Protein AF-A0A5C5RXU6-F1 (afdb_monomer_lite)

Foldseek 3Di:
DDDPPPPCDLVNVLVVLLVVLVVLLVLLVLLLVLCVVLVHPCPVLVVLSVVLVVLSVVLVVLVPDDLDDADVCVVCCVCVPPVSVSSVVNSVVSVVSLLVSLVVLLVCAVVLVVSLLVLLVVLLVLLVVLCVPQVPDDCVRCVVVVNNPSNVVNVCSQVVNVVSVSNQVSNQQSVSYQWDAAPPDPPRRIDHPLVNLLCVQVVDDDDGSNDDRPVVSSVVSVVVVVVCVVPDPPPPPPPDDDDDD

pLDDT: mean 73.68, std 21.8, range [29.52, 97.44]

Secondary structure (DSSP, 8-state):
---------HHHHHHHHHHHHHHHHHHHHHHHHHHHHTT---HHHHHHHHHHHHHHHHHHHHTT--TT--SS--STTTTTT-HHHHHHHHHHHHHHHHHHHHHHHHTTHHHHHHHHHHHHHHHHHHHHHHHHHHTT--HHHHHHTT-HHHHHHHHHHHHHHHHHHHHHHHHHHTT-S-EEE-TT-TTT-EEETTHHHHHHHH--SS--TTSPPHHHHHHHHHHHHHTTGGG---TTS-S------

Sequence (245 aa):
MDMGHNVITAQDHARAVYEVTATNLGEVRKAVDALDQLGIRVKAEKDKFNKIRNFAGEIAAISKFKATELNVDDVLREAREDAPKLDEIAARVSGTHLHELRQGLAVHGEAACSAIDKVRADLHARWLELSPEVGHFSAEDAITHDRVDLWQEFRTLAGQWSTVRVWENALLRVNALPSERGRNSAGGGRVRKGHDVWQRYSGLFDLRIEDDLAPVAYAVAAEKLEGAGDGVTDANSNMSLVALK

Organism: NCBI:txid2592068

Radius of gyration: 25.73 Å; chains: 1; bounding box: 70×66×64 Å

Structure (mmCIF, N/CA/C/O backbone):
data_AF-A0A5C5RXU6-F1
#
_entry.id   AF-A0A5C5RXU6-F1
#
loop_
_atom_site.group_PDB
_atom_site.id
_atom_site.type_symbol
_atom_site.label_atom_id
_atom_site.label_alt_id
_atom_site.label_comp_id
_atom_site.label_asym_id
_atom_site.label_entity_id
_atom_site.label_seq_id
_atom_site.pdbx_PDB_ins_code
_atom_site.Cartn_x
_atom_site.Cartn_y
_atom_site.Cartn_z
_atom_site.occupancy
_atom_site.B_iso_or_equiv
_atom_site.auth_seq_id
_atom_site.auth_comp_id
_atom_site.auth_asym_id
_atom_site.auth_atom_id
_atom_site.pdbx_PDB_model_num
ATOM 1 N N . MET A 1 1 ? 52.043 2.368 3.726 1.00 39.12 1 MET A N 1
ATOM 2 C CA . MET A 1 1 ? 50.600 2.139 3.931 1.00 39.12 1 MET A CA 1
ATOM 3 C C . MET A 1 1 ? 50.001 2.126 2.550 1.00 39.12 1 MET A C 1
ATOM 5 O O . MET A 1 1 ? 50.026 3.166 1.908 1.00 39.12 1 MET A O 1
ATOM 9 N N . ASP A 1 2 ? 49.635 0.949 2.057 1.00 35.38 2 ASP A N 1
ATOM 10 C CA . ASP A 1 2 ? 49.206 0.803 0.670 1.00 35.38 2 ASP A CA 1
ATOM 11 C C . ASP A 1 2 ? 47.691 1.008 0.588 1.00 35.38 2 ASP A C 1
ATOM 13 O O . ASP A 1 2 ? 46.927 0.330 1.280 1.00 35.38 2 ASP A O 1
ATOM 17 N N . MET A 1 3 ? 47.263 2.006 -0.183 1.00 41.06 3 MET A N 1
ATOM 18 C CA . MET A 1 3 ? 45.848 2.321 -0.375 1.00 41.06 3 MET A CA 1
ATOM 19 C C . MET A 1 3 ? 45.306 1.350 -1.415 1.00 41.06 3 MET A C 1
ATOM 21 O O . MET A 1 3 ? 45.381 1.613 -2.613 1.00 41.06 3 MET A O 1
ATOM 25 N N . GLY A 1 4 ? 44.786 0.213 -0.944 1.00 36.19 4 GLY A N 1
ATOM 26 C CA . GLY A 1 4 ? 44.181 -0.807 -1.792 1.00 36.19 4 GLY A CA 1
ATOM 27 C C . GLY A 1 4 ? 43.070 -0.215 -2.656 1.00 36.19 4 GLY A C 1
ATOM 28 O O . GLY A 1 4 ? 41.942 -0.034 -2.198 1.00 36.19 4 GLY A O 1
ATOM 29 N N . HIS A 1 5 ? 43.395 0.085 -3.914 1.00 40.62 5 HIS A N 1
ATOM 30 C CA . HIS A 1 5 ? 42.411 0.451 -4.918 1.00 40.62 5 HIS A CA 1
ATOM 31 C C . HIS A 1 5 ? 41.473 -0.741 -5.115 1.00 40.62 5 HIS A C 1
ATOM 33 O O . HIS A 1 5 ? 41.854 -1.745 -5.716 1.00 40.62 5 HIS A O 1
ATOM 39 N N . ASN A 1 6 ? 40.235 -0.618 -4.631 1.00 44.28 6 ASN A N 1
ATOM 40 C CA . ASN A 1 6 ? 39.147 -1.506 -5.026 1.00 44.28 6 ASN A CA 1
ATOM 41 C C . ASN A 1 6 ? 38.905 -1.314 -6.527 1.00 44.28 6 ASN A C 1
ATOM 43 O O . ASN A 1 6 ? 38.173 -0.414 -6.941 1.00 44.28 6 ASN A O 1
ATOM 47 N N . VAL A 1 7 ? 39.553 -2.146 -7.343 1.00 44.53 7 VAL A N 1
ATOM 48 C CA . VAL A 1 7 ? 39.283 -2.245 -8.776 1.00 44.53 7 VAL A CA 1
ATOM 49 C C . VAL A 1 7 ? 37.918 -2.906 -8.922 1.00 44.53 7 VAL A C 1
ATOM 51 O O . VAL A 1 7 ? 37.811 -4.129 -8.909 1.00 44.53 7 VAL A O 1
ATOM 54 N N . ILE A 1 8 ? 36.872 -2.083 -9.014 1.00 47.78 8 ILE A N 1
ATOM 55 C CA . ILE A 1 8 ? 35.521 -2.541 -9.338 1.00 47.78 8 ILE A CA 1
ATOM 56 C C . ILE A 1 8 ? 35.602 -3.185 -10.722 1.00 47.78 8 ILE A C 1
ATOM 58 O O . ILE A 1 8 ? 35.947 -2.526 -11.704 1.00 47.78 8 ILE A O 1
ATOM 62 N N . THR A 1 9 ? 35.357 -4.489 -10.800 1.00 48.09 9 THR A N 1
ATOM 63 C CA . THR A 1 9 ? 35.490 -5.217 -12.061 1.00 48.09 9 THR A CA 1
ATOM 64 C C . THR A 1 9 ? 34.266 -4.982 -12.946 1.00 48.09 9 THR A C 1
ATOM 66 O O . THR A 1 9 ? 33.183 -4.637 -12.468 1.00 48.09 9 THR A O 1
ATOM 69 N N . ALA A 1 10 ? 34.390 -5.235 -14.253 1.00 46.28 10 ALA A N 1
ATOM 70 C CA . ALA A 1 10 ? 33.232 -5.234 -15.154 1.00 46.28 10 ALA A CA 1
ATOM 71 C C . ALA A 1 10 ? 32.127 -6.208 -14.684 1.00 46.28 10 ALA A C 1
ATOM 73 O O . ALA A 1 10 ? 30.942 -5.946 -14.876 1.00 46.28 10 ALA A O 1
ATOM 74 N N . GLN A 1 11 ? 32.509 -7.293 -14.000 1.00 44.28 11 GLN A N 1
ATOM 75 C CA . GLN A 1 11 ? 31.591 -8.267 -13.413 1.00 44.28 11 GLN A CA 1
ATOM 76 C C . GLN A 1 11 ? 30.838 -7.706 -12.191 1.00 44.28 11 GLN A C 1
ATOM 78 O O . GLN A 1 11 ? 29.648 -7.985 -12.032 1.00 44.28 11 GLN A O 1
ATOM 83 N N . ASP A 1 12 ? 31.486 -6.876 -11.367 1.00 40.03 12 ASP A N 1
ATOM 84 C CA . ASP A 1 12 ? 30.837 -6.168 -10.253 1.00 40.03 12 ASP A CA 1
ATOM 85 C C . ASP A 1 12 ? 29.859 -5.100 -10.763 1.00 40.03 12 ASP A C 1
ATOM 87 O O . ASP A 1 12 ? 28.748 -4.976 -10.244 1.00 40.03 12 ASP A O 1
ATOM 91 N N . HIS A 1 13 ? 30.227 -4.378 -11.830 1.00 41.56 13 HIS A N 1
ATOM 92 C CA . HIS A 1 13 ? 29.341 -3.424 -12.503 1.00 41.56 13 HIS A CA 1
ATOM 93 C C . HIS A 1 13 ? 28.092 -4.102 -13.089 1.00 41.56 13 HIS A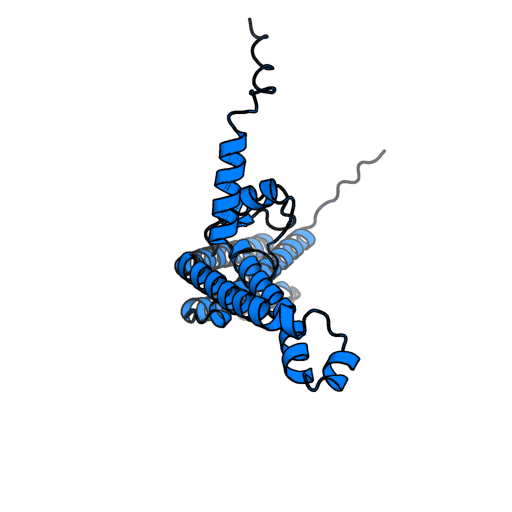 C 1
ATOM 95 O O . HIS A 1 13 ? 26.975 -3.679 -12.783 1.00 41.56 13 HIS A O 1
ATOM 101 N N . ALA A 1 14 ? 28.255 -5.178 -13.868 1.00 49.66 14 ALA A N 1
ATOM 102 C CA . ALA A 1 14 ? 27.138 -5.934 -14.444 1.00 49.66 14 ALA A CA 1
ATOM 103 C C . ALA A 1 14 ? 26.197 -6.484 -13.356 1.00 49.66 14 ALA A C 1
ATOM 105 O O . ALA A 1 14 ? 24.970 -6.369 -13.445 1.00 49.66 14 ALA A O 1
ATOM 106 N N . ARG A 1 15 ? 26.770 -7.014 -12.267 1.00 46.69 15 ARG A N 1
ATOM 107 C CA . ARG A 1 15 ? 26.012 -7.490 -11.107 1.00 46.69 15 ARG A CA 1
ATOM 108 C C . ARG A 1 15 ? 25.212 -6.368 -10.437 1.00 46.69 15 ARG A C 1
ATOM 110 O O . ARG A 1 15 ? 24.022 -6.553 -10.187 1.00 46.69 15 ARG A O 1
ATOM 117 N N . ALA A 1 16 ? 25.828 -5.213 -10.185 1.00 40.84 16 ALA A N 1
ATOM 118 C CA . ALA A 1 16 ? 25.151 -4.068 -9.579 1.00 40.84 16 ALA A CA 1
ATOM 119 C C . ALA A 1 16 ? 23.999 -3.545 -10.459 1.00 40.84 16 ALA A C 1
ATOM 121 O O . ALA A 1 16 ? 22.908 -3.277 -9.955 1.00 40.84 16 ALA A O 1
ATOM 122 N N . VAL A 1 17 ? 24.195 -3.468 -11.781 1.00 50.00 17 VAL A N 1
ATOM 123 C CA . VAL A 1 17 ? 23.148 -3.079 -12.746 1.00 50.00 17 VAL A CA 1
ATOM 124 C C . VAL A 1 17 ? 21.971 -4.061 -12.727 1.00 50.00 17 VAL A C 1
ATOM 126 O O . VAL A 1 17 ? 20.811 -3.630 -12.729 1.00 50.00 17 VAL A O 1
ATOM 129 N N . TYR A 1 18 ? 22.238 -5.367 -12.646 1.00 54.94 18 TYR A N 1
ATOM 130 C CA . TYR A 1 18 ? 21.195 -6.388 -12.532 1.00 54.94 18 TYR A CA 1
ATOM 131 C C . TYR A 1 18 ? 20.426 -6.287 -11.204 1.00 54.94 18 TYR A C 1
ATOM 133 O O . TYR A 1 18 ? 19.195 -6.272 -11.210 1.00 54.94 18 TYR A O 1
ATOM 141 N N . GLU A 1 19 ? 21.122 -6.159 -10.069 1.00 51.91 19 GLU A N 1
ATOM 142 C CA . GLU A 1 19 ? 20.505 -6.029 -8.739 1.00 51.91 19 GLU A CA 1
ATOM 143 C C . GLU A 1 19 ? 19.644 -4.751 -8.629 1.00 51.91 19 GLU A C 1
ATOM 145 O O . GLU A 1 19 ? 18.517 -4.796 -8.118 1.00 51.91 19 GLU A O 1
ATOM 150 N N . VAL A 1 20 ? 20.099 -3.630 -9.202 1.00 54.91 20 VAL A N 1
ATOM 151 C CA . VAL A 1 20 ? 19.327 -2.377 -9.298 1.00 54.91 20 VAL A CA 1
ATOM 152 C C . VAL A 1 20 ? 18.111 -2.536 -10.216 1.00 54.91 20 VAL A C 1
ATOM 154 O O . VAL A 1 20 ? 17.013 -2.104 -9.858 1.00 54.91 20 VAL A O 1
ATOM 157 N N . THR A 1 21 ? 18.255 -3.177 -11.378 1.00 58.66 21 THR A N 1
ATOM 158 C CA . THR A 1 21 ? 17.139 -3.412 -12.315 1.00 58.66 21 THR A CA 1
ATOM 159 C C . THR A 1 21 ? 16.070 -4.319 -11.700 1.00 58.66 21 THR A C 1
ATOM 161 O O . THR A 1 21 ? 14.881 -3.994 -11.743 1.00 58.66 21 THR A O 1
ATOM 164 N N . ALA A 1 22 ? 16.481 -5.411 -11.050 1.00 61.66 22 ALA A N 1
ATOM 165 C CA . ALA A 1 22 ? 15.592 -6.329 -10.345 1.00 61.66 22 ALA A CA 1
ATOM 166 C C . ALA A 1 22 ? 14.849 -5.641 -9.185 1.00 61.66 22 ALA A C 1
ATOM 168 O O . ALA A 1 22 ? 13.643 -5.840 -9.019 1.00 61.66 22 ALA A O 1
ATOM 169 N N . THR A 1 23 ? 15.536 -4.775 -8.431 1.00 65.38 23 THR A N 1
ATOM 170 C CA . THR A 1 23 ? 14.925 -3.971 -7.359 1.00 65.38 23 THR A CA 1
ATOM 171 C C . THR A 1 23 ? 13.872 -3.011 -7.918 1.00 65.38 23 THR A C 1
ATOM 173 O O . THR A 1 23 ? 12.728 -3.029 -7.464 1.00 65.38 23 THR A O 1
ATOM 176 N N . ASN A 1 24 ? 14.206 -2.242 -8.963 1.00 68.88 24 ASN A N 1
ATOM 177 C CA . ASN A 1 24 ? 13.267 -1.319 -9.611 1.00 68.88 24 ASN A CA 1
ATOM 178 C C . ASN A 1 24 ? 12.031 -2.043 -10.181 1.00 68.88 24 ASN A C 1
ATOM 180 O O . ASN A 1 24 ? 10.912 -1.548 -10.034 1.00 68.88 24 ASN A O 1
ATOM 184 N N . LEU A 1 25 ? 12.208 -3.221 -10.793 1.00 72.31 25 LEU A N 1
ATOM 185 C CA . LEU A 1 25 ? 11.100 -4.064 -11.258 1.00 72.31 25 LEU A CA 1
ATOM 186 C C . LEU A 1 25 ? 10.235 -4.569 -10.096 1.00 72.31 25 LEU A C 1
ATOM 188 O O . LEU A 1 25 ? 9.010 -4.569 -10.204 1.00 72.31 25 LEU A O 1
ATOM 192 N N . GLY A 1 26 ? 10.846 -4.959 -8.975 1.00 77.44 26 GLY A N 1
ATOM 193 C CA . GLY A 1 26 ? 10.132 -5.367 -7.765 1.00 77.44 26 GLY A CA 1
ATOM 194 C C . GLY A 1 26 ? 9.281 -4.247 -7.158 1.00 77.44 26 GLY A C 1
ATOM 195 O O . GLY A 1 26 ? 8.163 -4.501 -6.713 1.00 77.44 26 GLY A O 1
ATOM 196 N N . GLU A 1 27 ? 9.768 -3.006 -7.168 1.00 80.94 27 GLU A N 1
ATOM 197 C CA . GLU A 1 27 ? 9.011 -1.842 -6.689 1.00 80.94 27 GLU A CA 1
ATOM 198 C C . GLU A 1 27 ? 7.873 -1.453 -7.638 1.00 80.94 27 GLU A C 1
ATOM 200 O O . GLU A 1 27 ? 6.745 -1.252 -7.189 1.00 80.94 27 GLU A O 1
ATOM 205 N N . VAL A 1 28 ? 8.127 -1.431 -8.951 1.00 82.50 28 VAL A N 1
ATOM 206 C CA . VAL A 1 28 ? 7.088 -1.164 -9.960 1.00 82.50 28 VAL A CA 1
ATOM 207 C C . VAL A 1 28 ? 6.005 -2.243 -9.953 1.00 82.50 28 VAL A C 1
ATOM 209 O O . VAL A 1 28 ? 4.828 -1.909 -10.057 1.00 82.50 28 VAL A O 1
ATOM 212 N N . ARG A 1 29 ? 6.360 -3.514 -9.730 1.00 87.44 29 ARG A N 1
ATOM 213 C CA . ARG A 1 29 ? 5.372 -4.581 -9.527 1.00 87.44 29 ARG A CA 1
ATOM 214 C C . ARG A 1 29 ? 4.463 -4.295 -8.333 1.00 87.44 29 ARG A C 1
ATOM 216 O O . ARG A 1 29 ? 3.249 -4.331 -8.486 1.00 87.44 29 ARG A O 1
ATOM 223 N N . LYS A 1 30 ? 5.035 -3.973 -7.167 1.00 90.44 30 LYS A N 1
ATOM 224 C CA . LYS A 1 30 ? 4.258 -3.657 -5.954 1.00 90.44 30 LYS A CA 1
ATOM 225 C C . LYS A 1 30 ? 3.315 -2.472 -6.170 1.00 90.44 30 LYS A C 1
ATOM 227 O O . LYS A 1 30 ? 2.211 -2.489 -5.645 1.00 90.44 30 LYS A O 1
ATOM 232 N N . ALA A 1 31 ? 3.729 -1.472 -6.949 1.00 89.31 31 ALA A N 1
ATOM 233 C CA . ALA A 1 31 ? 2.890 -0.334 -7.316 1.00 89.31 31 ALA A CA 1
ATOM 234 C C . ALA A 1 31 ? 1.729 -0.722 -8.254 1.00 89.31 31 ALA A C 1
ATOM 236 O O . ALA A 1 31 ? 0.599 -0.294 -8.038 1.00 89.31 31 ALA A O 1
ATOM 237 N N . VAL A 1 32 ? 1.981 -1.564 -9.263 1.00 91.00 32 VAL A N 1
ATOM 238 C CA . VAL A 1 32 ? 0.931 -2.108 -10.145 1.00 91.00 32 VAL A CA 1
ATOM 239 C C . VAL A 1 32 ? -0.068 -2.958 -9.351 1.00 91.00 32 VAL A C 1
ATOM 241 O O . VAL A 1 32 ? -1.275 -2.777 -9.496 1.00 91.00 32 VAL A O 1
ATOM 244 N N . ASP A 1 33 ? 0.428 -3.849 -8.489 1.00 93.19 33 ASP A N 1
ATOM 245 C CA . ASP A 1 33 ? -0.402 -4.703 -7.636 1.00 93.19 33 ASP A CA 1
ATOM 246 C C . ASP A 1 33 ? -1.216 -3.848 -6.635 1.00 93.19 33 ASP A C 1
ATOM 248 O O . ASP A 1 33 ? -2.396 -4.113 -6.422 1.00 93.19 33 ASP A O 1
ATOM 252 N N . ALA A 1 34 ? -0.642 -2.769 -6.084 1.00 94.12 34 ALA A N 1
ATOM 253 C CA . ALA A 1 34 ? -1.336 -1.825 -5.201 1.00 94.12 34 ALA A CA 1
ATOM 254 C C . ALA A 1 34 ? -2.511 -1.100 -5.881 1.00 94.12 34 ALA A C 1
ATOM 256 O O . ALA A 1 34 ? -3.592 -1.028 -5.302 1.00 94.12 34 ALA A O 1
ATOM 257 N N . LEU A 1 35 ? -2.337 -0.587 -7.107 1.00 92.75 35 LEU A N 1
ATOM 258 C CA . LEU A 1 35 ? -3.436 0.055 -7.845 1.00 92.75 35 LEU A CA 1
ATOM 259 C C . LEU A 1 35 ? -4.584 -0.927 -8.128 1.00 92.75 35 LEU A C 1
ATOM 261 O O . LEU A 1 35 ? -5.748 -0.557 -8.011 1.00 92.75 35 LEU A O 1
ATOM 265 N N . ASP A 1 36 ? -4.262 -2.182 -8.441 1.00 93.25 36 ASP A N 1
ATOM 266 C CA . ASP A 1 36 ? -5.253 -3.233 -8.681 1.00 93.25 36 ASP A CA 1
ATOM 267 C C . ASP A 1 36 ? -6.066 -3.571 -7.418 1.00 93.25 36 ASP A C 1
ATOM 269 O O . ASP A 1 36 ? -7.288 -3.683 -7.488 1.00 93.25 36 ASP A O 1
ATOM 273 N N . GLN A 1 37 ? -5.410 -3.658 -6.251 1.00 93.38 37 GLN A N 1
ATOM 274 C CA . GLN A 1 37 ? -6.081 -3.850 -4.954 1.00 93.38 37 GLN A CA 1
ATOM 275 C C . GLN A 1 37 ? -6.948 -2.645 -4.550 1.00 93.38 37 GLN A C 1
ATOM 277 O O . GLN A 1 37 ? -7.988 -2.818 -3.921 1.00 93.38 37 GLN A O 1
ATOM 282 N N . LEU A 1 38 ? -6.571 -1.431 -4.967 1.00 92.88 38 LEU A N 1
ATOM 283 C CA . LEU A 1 38 ? -7.382 -0.213 -4.826 1.00 92.88 38 LEU A CA 1
ATOM 284 C C . LEU A 1 38 ? -8.536 -0.126 -5.852 1.00 92.88 38 LEU A C 1
ATOM 286 O O . LEU A 1 38 ? -9.239 0.883 -5.900 1.00 92.88 38 LEU A O 1
ATOM 290 N N . GLY A 1 39 ? -8.740 -1.153 -6.688 1.00 91.94 39 GLY A N 1
ATOM 291 C CA . GLY A 1 39 ? -9.803 -1.206 -7.698 1.00 91.94 39 GLY A CA 1
ATOM 292 C C . GLY A 1 39 ? -9.539 -0.368 -8.955 1.00 91.94 39 GLY A C 1
ATOM 293 O O . GLY A 1 39 ? -10.445 -0.172 -9.769 1.00 91.94 39 GLY A O 1
ATOM 294 N N . ILE A 1 40 ? -8.316 0.134 -9.142 1.00 92.88 40 ILE A N 1
ATOM 295 C CA . ILE A 1 40 ? -7.940 0.986 -10.275 1.00 92.88 40 ILE A CA 1
ATOM 296 C C . ILE A 1 40 ? -7.539 0.111 -11.468 1.00 92.88 40 ILE A C 1
ATOM 298 O O . ILE A 1 40 ? -6.729 -0.811 -11.370 1.00 92.88 40 ILE A O 1
ATOM 302 N N . ARG A 1 41 ? -8.113 0.403 -12.640 1.00 90.94 41 ARG A N 1
ATOM 303 C CA . ARG A 1 41 ? -7.974 -0.427 -13.845 1.00 90.94 41 ARG A CA 1
ATOM 304 C C . ARG A 1 41 ? -6.605 -0.259 -14.518 1.00 90.94 41 ARG A C 1
ATOM 306 O O . ARG A 1 41 ? -6.472 0.493 -15.478 1.00 90.94 41 ARG A O 1
ATOM 313 N N . VAL A 1 42 ? -5.631 -1.062 -14.095 1.00 89.56 42 VAL A N 1
ATOM 314 C CA . VAL A 1 42 ? -4.226 -1.004 -14.554 1.00 89.56 42 VAL A CA 1
ATOM 315 C C . VAL A 1 42 ? -3.827 -2.064 -15.592 1.00 89.56 42 VAL A C 1
ATOM 317 O O . VAL A 1 42 ? -2.736 -2.640 -15.548 1.00 89.56 42 VAL A O 1
ATOM 320 N N . LYS A 1 43 ? -4.723 -2.400 -16.533 1.00 90.81 43 LYS A N 1
ATOM 321 C CA . LYS A 1 43 ? -4.446 -3.469 -17.514 1.00 90.81 43 LYS A CA 1
ATOM 322 C C . LYS A 1 43 ? -3.248 -3.132 -18.416 1.00 90.81 43 LYS A C 1
ATOM 324 O O . LYS A 1 43 ? -2.403 -3.994 -18.637 1.00 90.81 43 LYS A O 1
ATOM 329 N N . ALA A 1 44 ? -3.168 -1.905 -18.931 1.00 86.25 44 ALA A N 1
ATOM 330 C CA . ALA A 1 44 ? -2.112 -1.518 -19.869 1.00 86.25 44 ALA A CA 1
ATOM 331 C C . ALA A 1 44 ? -0.730 -1.504 -19.191 1.00 86.25 44 ALA A C 1
ATOM 333 O O . ALA A 1 44 ? 0.272 -1.906 -19.781 1.00 86.25 44 ALA A O 1
ATOM 334 N N . GLU A 1 45 ? -0.697 -1.098 -17.927 1.00 87.38 45 GLU A N 1
ATOM 335 C CA . GLU A 1 45 ? 0.467 -1.039 -17.054 1.00 87.38 45 GLU A CA 1
ATOM 336 C C . GLU A 1 45 ? 0.932 -2.449 -16.672 1.00 87.38 45 GLU A C 1
ATOM 338 O O . GLU A 1 45 ? 2.128 -2.725 -16.745 1.00 87.38 45 GLU A O 1
ATOM 343 N N . LYS A 1 46 ? 0.004 -3.373 -16.371 1.00 85.94 46 LYS A N 1
ATOM 344 C CA . LYS A 1 46 ? 0.287 -4.813 -16.202 1.00 85.94 46 LYS A CA 1
ATOM 345 C C . LYS A 1 46 ? 0.866 -5.437 -17.473 1.00 85.94 46 LYS A C 1
ATOM 347 O O . LYS A 1 46 ? 1.894 -6.114 -17.412 1.00 85.94 46 LYS A O 1
ATOM 352 N N . ASP A 1 47 ? 0.249 -5.189 -18.628 1.00 84.50 47 ASP A N 1
ATOM 353 C CA . ASP A 1 47 ? 0.716 -5.704 -19.920 1.00 84.50 47 ASP A CA 1
ATOM 354 C C . ASP A 1 47 ? 2.115 -5.151 -20.264 1.00 84.50 47 ASP A C 1
ATOM 356 O O . ASP A 1 47 ? 2.990 -5.893 -20.718 1.00 84.50 47 ASP A O 1
ATOM 360 N N . LYS A 1 48 ? 2.371 -3.864 -19.984 1.00 78.75 48 LYS A N 1
ATOM 361 C CA . LYS A 1 48 ? 3.686 -3.226 -20.155 1.00 78.75 48 LYS A CA 1
ATOM 362 C C . LYS A 1 48 ? 4.728 -3.762 -19.171 1.00 78.75 48 LYS A C 1
ATOM 364 O O . LYS A 1 48 ? 5.832 -4.092 -19.596 1.00 78.75 48 LYS A O 1
ATOM 369 N N . PHE A 1 49 ? 4.382 -3.916 -17.893 1.00 83.00 49 PHE A N 1
ATOM 370 C CA . PHE A 1 49 ? 5.253 -4.521 -16.884 1.00 83.00 49 PHE A CA 1
ATOM 371 C C . PHE A 1 49 ? 5.685 -5.935 -17.290 1.00 83.00 49 PHE A C 1
ATOM 373 O O . PHE A 1 49 ? 6.874 -6.247 -17.259 1.00 83.00 49 PHE A O 1
ATOM 380 N N . ASN A 1 50 ? 4.744 -6.770 -17.740 1.00 79.75 50 ASN A N 1
ATOM 381 C CA . ASN A 1 50 ? 5.040 -8.132 -18.185 1.00 79.75 50 ASN A CA 1
ATOM 382 C C . ASN A 1 50 ? 5.990 -8.159 -19.393 1.00 79.75 50 ASN A C 1
ATOM 384 O O . ASN A 1 50 ? 6.899 -8.987 -19.417 1.00 79.75 50 ASN A O 1
ATOM 388 N N . LYS A 1 51 ? 5.847 -7.230 -20.351 1.00 76.00 51 LYS A N 1
ATOM 389 C CA . LYS A 1 51 ? 6.795 -7.082 -21.472 1.00 76.00 51 LYS A CA 1
ATOM 390 C C . LYS A 1 51 ? 8.206 -6.733 -20.989 1.00 76.00 51 LYS A C 1
ATOM 392 O O . LYS A 1 51 ? 9.149 -7.418 -21.371 1.00 76.00 51 LYS A O 1
ATOM 397 N N . ILE A 1 52 ? 8.351 -5.733 -20.111 1.00 73.44 52 ILE A N 1
ATOM 398 C CA . ILE A 1 52 ? 9.661 -5.335 -19.557 1.00 73.44 52 ILE A CA 1
ATOM 399 C C . ILE A 1 52 ? 10.283 -6.490 -18.758 1.00 73.44 52 ILE A C 1
ATOM 401 O O . ILE A 1 52 ? 11.470 -6.772 -18.896 1.00 73.44 52 ILE A O 1
ATOM 405 N N . ARG A 1 53 ? 9.484 -7.194 -17.947 1.00 74.94 53 ARG A N 1
ATOM 406 C CA . ARG A 1 53 ? 9.932 -8.347 -17.156 1.00 74.94 53 ARG A CA 1
ATOM 407 C C . ARG A 1 53 ? 10.431 -9.492 -18.040 1.00 74.94 53 ARG A C 1
ATOM 409 O O . ARG A 1 53 ? 11.452 -10.091 -17.719 1.00 74.94 53 ARG A O 1
ATOM 416 N N . ASN A 1 54 ? 9.719 -9.807 -19.123 1.00 71.00 54 ASN A N 1
ATOM 417 C CA . ASN A 1 54 ? 10.126 -10.863 -20.049 1.00 71.00 54 ASN A CA 1
ATOM 418 C C . ASN A 1 54 ? 11.426 -10.478 -20.778 1.00 71.00 54 ASN A C 1
ATOM 420 O O . ASN A 1 54 ? 12.373 -11.254 -20.745 1.00 71.00 54 ASN A O 1
ATOM 424 N N . PHE A 1 55 ? 11.523 -9.245 -21.288 1.00 68.62 55 PHE A N 1
ATOM 425 C CA . PHE A 1 55 ? 12.740 -8.693 -21.902 1.00 68.62 55 PHE A CA 1
ATOM 426 C C . PHE A 1 55 ? 13.956 -8.728 -20.955 1.00 68.62 55 PHE A C 1
ATOM 428 O O . PHE A 1 55 ? 15.036 -9.179 -21.331 1.00 68.62 55 PHE A O 1
ATOM 435 N N . ALA A 1 56 ? 13.780 -8.335 -19.689 1.00 66.25 56 ALA A N 1
ATOM 436 C CA . ALA A 1 56 ? 14.831 -8.439 -18.674 1.00 66.25 56 ALA A CA 1
ATOM 437 C C . ALA A 1 56 ? 15.232 -9.902 -18.383 1.00 66.25 56 ALA A C 1
ATOM 439 O O . ALA A 1 56 ? 16.400 -10.181 -18.118 1.00 66.25 56 ALA A O 1
ATOM 440 N N . GLY A 1 57 ? 14.281 -10.842 -18.453 1.00 64.50 57 GLY A N 1
ATOM 441 C CA . GLY A 1 57 ? 14.539 -12.279 -18.329 1.00 64.50 57 GLY A CA 1
ATOM 442 C C . GLY A 1 57 ? 15.313 -12.861 -19.516 1.00 64.50 57 GLY A C 1
ATOM 443 O O . GLY A 1 57 ? 16.239 -13.641 -19.309 1.00 64.50 57 GLY A O 1
ATOM 444 N N . GLU A 1 58 ? 14.980 -12.446 -20.740 1.00 62.62 58 GLU A N 1
ATOM 445 C CA . GLU A 1 58 ? 15.692 -12.814 -21.973 1.00 62.62 58 GLU A CA 1
ATOM 446 C C . GLU A 1 58 ? 17.151 -12.330 -21.927 1.00 62.62 58 GLU A C 1
ATOM 448 O O . GLU A 1 58 ? 18.075 -13.114 -22.145 1.00 62.62 58 GLU A O 1
ATOM 453 N N . ILE A 1 59 ? 17.384 -11.079 -21.519 1.00 58.62 59 ILE A N 1
ATOM 454 C CA . ILE A 1 59 ? 18.738 -10.527 -21.339 1.00 58.62 59 ILE A CA 1
ATOM 455 C C . ILE A 1 59 ? 19.516 -11.283 -20.252 1.00 58.62 59 ILE A C 1
ATOM 457 O O . ILE A 1 59 ? 20.682 -11.619 -20.453 1.00 58.62 59 ILE A O 1
ATOM 461 N N . ALA A 1 60 ? 18.877 -11.617 -19.127 1.00 57.09 60 ALA A N 1
ATOM 462 C CA . ALA A 1 60 ? 19.506 -12.383 -18.048 1.00 57.09 60 ALA A CA 1
ATOM 463 C C . ALA A 1 60 ? 19.830 -13.845 -18.422 1.00 57.09 60 ALA A C 1
ATOM 465 O O . ALA A 1 60 ? 20.666 -14.475 -17.766 1.00 57.09 60 ALA A O 1
ATOM 466 N N . ALA A 1 61 ? 19.175 -14.396 -19.450 1.00 56.75 61 ALA A N 1
ATOM 467 C CA . ALA A 1 61 ? 19.530 -15.687 -20.035 1.00 56.75 61 ALA A CA 1
ATOM 468 C C . ALA A 1 61 ? 20.761 -15.568 -20.953 1.00 56.75 61 ALA A C 1
ATOM 470 O O . ALA A 1 61 ? 21.642 -16.424 -20.904 1.00 56.75 61 ALA A O 1
ATOM 471 N N . ILE A 1 62 ? 20.856 -14.479 -21.725 1.00 54.66 62 ILE A N 1
ATOM 472 C CA . ILE A 1 62 ? 21.981 -14.195 -22.630 1.00 54.66 62 ILE A CA 1
ATOM 473 C C . ILE A 1 62 ? 23.264 -13.859 -21.845 1.00 54.66 62 ILE A C 1
ATOM 475 O O . ILE A 1 62 ? 24.327 -14.389 -22.158 1.00 54.66 62 ILE A O 1
ATOM 479 N N . SER A 1 63 ? 23.191 -13.055 -20.777 1.00 45.41 63 SER A N 1
ATOM 480 C CA . SER A 1 63 ? 24.382 -12.630 -20.012 1.00 45.41 63 SER A CA 1
ATOM 481 C C . SER A 1 63 ? 25.046 -13.736 -19.176 1.00 45.41 63 SER A C 1
ATOM 483 O O . SER A 1 63 ? 26.170 -13.570 -18.704 1.00 45.41 63 SER A O 1
ATOM 485 N N . LYS A 1 64 ? 24.390 -14.893 -19.010 1.00 42.22 64 LYS A N 1
ATOM 486 C CA . LYS A 1 64 ? 24.949 -16.083 -18.337 1.00 42.22 64 LYS A CA 1
ATOM 487 C C . LYS A 1 64 ? 25.570 -17.105 -19.297 1.00 42.22 64 LYS A C 1
ATOM 489 O O . LYS A 1 64 ? 26.027 -18.156 -18.843 1.00 42.22 64 LYS A O 1
ATOM 494 N N . PHE A 1 65 ? 25.579 -16.834 -20.600 1.00 35.91 65 PHE A N 1
ATOM 495 C CA . PHE A 1 65 ? 26.051 -17.782 -21.605 1.00 35.91 65 PHE A CA 1
ATOM 496 C C . PHE A 1 65 ? 27.590 -17.847 -21.631 1.00 35.91 65 PHE A C 1
ATOM 498 O O . PHE A 1 65 ? 28.268 -16.839 -21.831 1.00 35.91 65 PHE A O 1
ATOM 505 N N . LYS A 1 66 ? 28.171 -19.036 -21.406 1.00 37.38 66 LYS A N 1
ATOM 506 C CA . LYS A 1 66 ? 29.631 -19.232 -21.487 1.00 37.38 66 LYS A CA 1
ATOM 507 C C . LYS A 1 66 ? 30.097 -19.111 -22.942 1.00 37.38 66 LYS A C 1
ATOM 509 O O . LYS A 1 66 ? 29.554 -19.760 -23.828 1.00 37.38 66 LYS A O 1
ATOM 514 N N . ALA A 1 67 ? 31.137 -18.310 -23.158 1.00 34.84 67 ALA A N 1
ATOM 515 C CA . ALA A 1 67 ? 31.575 -17.823 -24.466 1.00 34.84 67 ALA A CA 1
ATOM 516 C C . ALA A 1 67 ? 32.348 -18.845 -25.337 1.00 34.84 67 ALA A C 1
ATOM 518 O O . ALA A 1 67 ? 33.455 -18.547 -25.783 1.00 34.84 67 ALA A O 1
ATOM 519 N N . THR A 1 68 ? 31.805 -20.046 -25.571 1.00 29.52 68 THR A N 1
ATOM 520 C CA . THR A 1 68 ? 32.496 -21.097 -26.354 1.00 29.52 68 THR A CA 1
ATOM 521 C C . THR A 1 68 ? 31.804 -21.575 -27.634 1.00 29.52 68 THR A C 1
ATOM 523 O O . THR A 1 68 ? 32.494 -22.182 -28.445 1.00 29.52 68 THR A O 1
ATOM 526 N N . GLU A 1 69 ? 30.516 -21.298 -27.880 1.00 32.66 69 GLU A N 1
ATOM 527 C CA . GLU A 1 69 ? 29.802 -21.784 -29.085 1.00 32.66 69 GLU A CA 1
ATOM 528 C C . GLU A 1 69 ? 28.842 -20.716 -29.660 1.00 32.66 69 GLU A C 1
ATOM 530 O O . GLU A 1 69 ? 28.213 -19.983 -28.898 1.00 32.66 69 GLU A O 1
ATOM 535 N N . LEU A 1 70 ? 28.786 -20.597 -30.998 1.00 39.22 70 LEU A N 1
ATOM 536 C CA . LEU A 1 70 ? 28.092 -19.558 -31.790 1.00 39.22 70 LEU A CA 1
ATOM 537 C C . LEU A 1 70 ? 27.517 -20.213 -33.078 1.00 39.22 70 LEU A C 1
ATOM 539 O O . LEU A 1 70 ? 28.171 -21.111 -33.600 1.00 39.22 70 LEU A O 1
ATOM 543 N N . ASN A 1 71 ? 26.315 -19.883 -33.578 1.00 34.97 71 ASN A N 1
ATOM 544 C CA . ASN A 1 71 ? 25.633 -20.725 -34.602 1.00 34.97 71 ASN A CA 1
ATOM 545 C C . ASN A 1 71 ? 24.683 -19.949 -35.560 1.00 34.97 71 ASN A C 1
ATOM 547 O O . ASN A 1 71 ? 25.136 -19.448 -36.582 1.00 34.97 71 ASN A O 1
ATOM 551 N N . VAL A 1 72 ? 23.395 -19.776 -35.223 1.00 47.31 72 VAL A N 1
ATOM 552 C CA . VAL A 1 72 ? 22.620 -18.547 -35.554 1.00 47.31 72 VAL A CA 1
ATOM 553 C C . VAL A 1 72 ? 22.858 -17.465 -34.476 1.00 47.31 72 VAL A C 1
ATOM 555 O O . VAL A 1 72 ? 22.392 -16.329 -34.518 1.00 47.31 72 VAL A O 1
ATOM 558 N N . ASP A 1 73 ? 23.691 -17.854 -33.523 1.00 34.06 73 ASP A N 1
ATOM 559 C CA . ASP A 1 73 ? 24.068 -17.238 -32.284 1.00 34.06 73 ASP A CA 1
ATOM 560 C C . ASP A 1 73 ? 25.491 -16.634 -32.374 1.00 34.06 73 ASP A C 1
ATOM 562 O O . ASP A 1 73 ? 26.301 -16.845 -31.484 1.00 34.06 73 ASP A O 1
ATOM 566 N N . ASP A 1 74 ? 26.006 -15.962 -33.401 1.00 34.69 74 ASP A N 1
ATOM 567 C CA . ASP A 1 74 ? 25.587 -15.248 -34.624 1.00 34.69 74 ASP A CA 1
ATOM 568 C C . ASP A 1 74 ? 24.891 -13.867 -34.545 1.00 34.69 74 ASP A C 1
ATOM 570 O O . ASP A 1 74 ? 25.101 -13.047 -35.434 1.00 34.69 74 ASP A O 1
ATOM 574 N N . VAL A 1 75 ? 24.354 -13.487 -33.374 1.00 39.16 75 VAL A N 1
ATOM 575 C CA . VAL A 1 75 ? 24.416 -12.107 -32.789 1.00 39.16 75 VAL A CA 1
ATOM 576 C C . VAL A 1 75 ? 24.739 -12.157 -31.283 1.00 39.16 75 VAL A C 1
ATOM 578 O O . VAL A 1 75 ? 25.401 -11.264 -30.759 1.00 39.16 75 VAL A O 1
ATOM 581 N N . LEU A 1 76 ? 24.534 -13.321 -30.659 1.00 46.84 76 LEU A N 1
ATOM 582 C CA . LEU A 1 76 ? 25.471 -13.856 -29.659 1.00 46.84 76 LEU A CA 1
ATOM 583 C C . LEU A 1 76 ? 26.940 -13.926 -30.196 1.00 46.84 76 LEU A C 1
ATOM 585 O O . LEU A 1 76 ? 27.872 -14.060 -29.407 1.00 46.84 76 LEU A O 1
ATOM 589 N N . ARG A 1 77 ? 27.171 -13.706 -31.509 1.00 32.38 77 ARG A N 1
ATOM 590 C CA . ARG A 1 77 ? 28.469 -13.369 -32.146 1.00 32.38 77 ARG A CA 1
ATOM 591 C C . ARG A 1 77 ? 28.815 -11.895 -32.156 1.00 32.38 77 ARG A C 1
ATOM 593 O O . ARG A 1 77 ? 29.992 -11.622 -32.236 1.00 32.38 77 ARG A O 1
ATOM 600 N N . GLU A 1 78 ? 27.893 -10.942 -32.090 1.00 32.50 78 GLU A N 1
ATOM 601 C CA . GLU A 1 78 ? 28.225 -9.504 -32.186 1.00 32.50 78 GLU A CA 1
ATOM 602 C C . GLU A 1 78 ? 27.826 -8.685 -30.952 1.00 32.50 78 GLU A C 1
ATOM 604 O O . GLU A 1 78 ? 27.746 -7.463 -30.972 1.00 32.50 78 GLU A O 1
ATOM 609 N N . ALA A 1 79 ? 27.834 -9.376 -29.810 1.00 45.75 79 ALA A N 1
ATOM 610 C CA . ALA A 1 79 ? 28.462 -8.862 -28.591 1.00 45.75 79 ALA A CA 1
ATOM 611 C C . ALA A 1 79 ? 29.999 -8.644 -28.730 1.00 45.75 79 ALA A C 1
ATOM 613 O O . ALA A 1 79 ? 30.611 -8.044 -27.847 1.00 45.75 79 ALA A O 1
ATOM 614 N N . ARG A 1 80 ? 30.631 -9.120 -29.823 1.00 39.59 80 ARG A N 1
ATOM 615 C CA . ARG A 1 80 ? 32.089 -9.146 -30.109 1.00 39.59 80 ARG A CA 1
ATOM 616 C C . ARG A 1 80 ? 32.848 -7.811 -30.193 1.00 39.59 80 ARG A C 1
ATOM 618 O O . ARG A 1 80 ? 34.024 -7.855 -30.537 1.00 39.59 80 ARG A O 1
ATOM 625 N N . GLU A 1 81 ? 32.268 -6.666 -29.843 1.00 42.56 81 GLU A N 1
ATOM 626 C CA . GLU A 1 81 ? 33.062 -5.428 -29.697 1.00 42.56 81 GLU A CA 1
ATOM 627 C C . GLU A 1 81 ? 33.056 -4.809 -28.293 1.00 42.56 81 GLU A C 1
ATOM 629 O O . GLU A 1 81 ? 33.981 -4.067 -27.991 1.00 42.56 81 GLU A O 1
ATOM 634 N N . ASP A 1 82 ? 32.082 -5.105 -27.421 1.00 43.09 82 ASP A N 1
ATOM 635 C CA . ASP A 1 82 ? 32.167 -4.810 -25.977 1.00 43.09 82 ASP A CA 1
ATOM 636 C C . ASP A 1 82 ? 30.942 -5.353 -25.225 1.00 43.09 82 ASP A C 1
ATOM 638 O O . ASP A 1 82 ? 29.834 -4.825 -25.357 1.00 43.09 82 ASP A O 1
ATOM 642 N N . ALA A 1 83 ? 31.145 -6.338 -24.348 1.00 47.78 83 ALA A N 1
ATOM 643 C CA . ALA A 1 83 ? 30.101 -6.811 -23.436 1.00 47.78 83 ALA A CA 1
ATOM 644 C C . ALA A 1 83 ? 29.505 -5.705 -22.523 1.00 47.78 83 ALA A C 1
ATOM 646 O O . ALA A 1 83 ? 28.283 -5.706 -22.354 1.00 47.78 83 ALA A O 1
ATOM 647 N N . PRO A 1 84 ? 30.275 -4.717 -22.002 1.00 54.34 84 PRO A N 1
ATOM 648 C CA . PRO A 1 84 ? 29.713 -3.628 -21.193 1.00 54.34 84 PRO A CA 1
ATOM 649 C C . PRO A 1 84 ? 28.604 -2.832 -21.897 1.00 54.34 84 PRO A C 1
ATOM 651 O O . PRO A 1 84 ? 27.631 -2.429 -21.261 1.00 54.34 84 PRO A O 1
ATOM 654 N N . LYS A 1 85 ? 28.695 -2.659 -23.226 1.00 52.91 85 LYS A N 1
ATOM 655 C CA . LYS A 1 85 ? 27.695 -1.912 -24.005 1.00 52.91 85 LYS A CA 1
ATOM 656 C C . LYS A 1 85 ? 26.334 -2.616 -24.038 1.00 52.91 85 LYS A C 1
ATOM 658 O O . LYS A 1 85 ? 25.313 -1.942 -24.146 1.00 52.91 85 LYS A O 1
ATOM 663 N N . LEU A 1 86 ? 26.290 -3.948 -23.942 1.00 51.09 86 LEU A N 1
ATOM 664 C CA . LEU A 1 86 ? 25.031 -4.703 -23.922 1.00 51.09 86 LEU A CA 1
ATOM 665 C C . LEU A 1 86 ? 24.277 -4.508 -22.605 1.00 51.09 86 LEU A C 1
ATOM 667 O O . LEU A 1 86 ? 23.079 -4.231 -22.642 1.00 51.09 86 LEU A O 1
ATOM 671 N N . ASP A 1 87 ? 24.977 -4.558 -21.469 1.00 51.66 87 ASP A N 1
ATOM 672 C CA . ASP A 1 87 ? 24.389 -4.262 -20.157 1.00 51.66 87 ASP A CA 1
ATOM 673 C C . ASP A 1 87 ? 23.959 -2.787 -20.052 1.00 51.66 87 ASP A C 1
ATOM 675 O O . ASP A 1 87 ? 22.888 -2.492 -19.522 1.00 51.66 87 ASP A O 1
ATOM 679 N N . GLU A 1 88 ? 24.718 -1.851 -20.634 1.00 54.81 88 GLU A N 1
ATOM 680 C CA . GLU A 1 88 ? 24.315 -0.440 -20.735 1.00 54.81 88 GLU A CA 1
ATOM 681 C C . GLU A 1 88 ? 23.076 -0.234 -21.622 1.00 54.81 88 GLU A C 1
ATOM 683 O O . GLU A 1 88 ? 22.169 0.515 -21.253 1.00 54.81 88 GLU A O 1
ATOM 688 N N . ILE A 1 89 ? 22.987 -0.901 -22.779 1.00 52.44 89 ILE A N 1
ATOM 689 C CA . ILE A 1 89 ? 21.805 -0.840 -23.654 1.00 52.44 89 ILE A CA 1
ATOM 690 C C . ILE A 1 89 ? 20.598 -1.478 -22.959 1.00 52.44 89 ILE A C 1
ATOM 692 O O . ILE A 1 89 ? 19.514 -0.894 -22.982 1.00 52.44 89 ILE A O 1
ATOM 696 N N . ALA A 1 90 ? 20.779 -2.620 -22.293 1.00 52.03 90 ALA A N 1
ATOM 697 C CA . ALA A 1 90 ? 19.759 -3.286 -21.490 1.00 52.03 90 ALA A CA 1
ATOM 698 C C . ALA A 1 90 ? 19.242 -2.385 -20.361 1.00 52.03 90 ALA A C 1
ATOM 700 O O . ALA A 1 90 ? 18.027 -2.217 -20.214 1.00 52.03 90 ALA A O 1
ATOM 701 N N . ALA A 1 91 ? 20.148 -1.759 -19.606 1.00 56.22 91 ALA A N 1
ATOM 702 C CA . ALA A 1 91 ? 19.827 -0.816 -18.541 1.00 56.22 91 ALA A CA 1
ATOM 703 C C . ALA A 1 91 ? 19.143 0.447 -19.078 1.00 56.22 91 ALA A C 1
ATOM 705 O O . ALA A 1 91 ? 18.196 0.935 -18.465 1.00 56.22 91 ALA A O 1
ATOM 706 N N . ARG A 1 92 ? 19.558 0.952 -20.246 1.00 56.44 92 ARG A N 1
ATOM 707 C CA . ARG A 1 92 ? 18.956 2.123 -20.898 1.00 56.44 92 ARG A CA 1
ATOM 708 C C . ARG A 1 92 ? 17.553 1.831 -21.428 1.00 56.44 92 ARG A C 1
ATOM 710 O O . ARG A 1 92 ? 16.647 2.610 -21.164 1.00 56.44 92 ARG A O 1
ATOM 717 N N . VAL A 1 93 ? 17.343 0.715 -22.129 1.00 56.00 93 VAL A N 1
ATOM 718 C CA . VAL A 1 93 ? 16.023 0.316 -22.659 1.00 56.00 93 VAL A CA 1
ATOM 719 C C . VAL A 1 93 ? 15.066 -0.035 -21.519 1.00 56.00 93 VAL A C 1
ATOM 721 O O . VAL A 1 93 ? 13.936 0.457 -21.490 1.00 56.00 93 VAL A O 1
ATOM 724 N N . SER A 1 94 ? 15.532 -0.804 -20.530 1.00 58.41 94 SER A N 1
ATOM 725 C CA . SER A 1 94 ? 14.756 -1.084 -19.315 1.00 58.41 94 SER A CA 1
ATOM 726 C C . SER A 1 94 ? 14.460 0.204 -18.550 1.00 58.41 94 SER A C 1
ATOM 728 O O . SER A 1 94 ? 13.327 0.409 -18.134 1.00 58.41 94 SER A O 1
ATOM 730 N N . GLY A 1 95 ? 15.435 1.107 -18.420 1.00 60.59 95 GLY A N 1
ATOM 731 C CA . GLY A 1 95 ? 15.293 2.412 -17.777 1.00 60.59 95 GLY A CA 1
ATOM 732 C C . GLY A 1 95 ? 14.260 3.308 -18.459 1.00 60.59 95 GLY A C 1
ATOM 733 O O . GLY A 1 95 ? 13.389 3.840 -17.775 1.00 60.59 95 GLY A O 1
ATOM 734 N N . THR A 1 96 ? 14.285 3.414 -19.791 1.00 67.62 96 THR A N 1
ATOM 735 C CA . THR A 1 96 ? 13.279 4.156 -20.569 1.00 67.62 96 THR A CA 1
ATOM 736 C C . THR A 1 96 ? 11.889 3.555 -20.385 1.00 67.62 96 THR A C 1
ATOM 738 O O . THR A 1 96 ? 10.967 4.269 -19.997 1.00 67.62 96 THR A O 1
ATOM 741 N N . HIS A 1 97 ? 11.711 2.244 -20.567 1.00 66.94 97 HIS A N 1
ATOM 742 C CA . HIS A 1 97 ? 10.383 1.640 -20.427 1.00 66.94 97 HIS A CA 1
ATOM 743 C C . HIS A 1 97 ? 9.872 1.606 -18.979 1.00 66.94 97 HIS A C 1
ATOM 745 O O . HIS A 1 97 ? 8.665 1.737 -18.766 1.00 66.94 97 HIS A O 1
ATOM 751 N N . LEU A 1 98 ? 10.757 1.498 -17.980 1.00 68.62 98 LEU A N 1
ATOM 752 C CA . LEU A 1 98 ? 10.423 1.691 -16.564 1.00 68.62 98 LEU A CA 1
ATOM 753 C C . LEU A 1 98 ? 10.042 3.146 -16.274 1.00 68.62 98 LEU A C 1
ATOM 755 O O . LEU A 1 98 ? 9.111 3.375 -15.507 1.00 68.62 98 LEU A O 1
ATOM 759 N N . HIS A 1 99 ? 10.709 4.127 -16.887 1.00 73.62 99 HIS A N 1
ATOM 760 C CA . HIS A 1 99 ? 10.360 5.541 -16.755 1.00 73.62 99 HIS A CA 1
ATOM 761 C C . HIS A 1 99 ? 8.980 5.832 -17.355 1.00 73.62 99 HIS A C 1
ATOM 763 O O . HIS A 1 99 ? 8.123 6.380 -16.667 1.00 73.62 99 HIS A O 1
ATOM 769 N N . GLU A 1 100 ? 8.717 5.387 -18.584 1.00 74.00 100 GLU A N 1
ATOM 770 C CA . GLU A 1 100 ? 7.397 5.488 -19.217 1.00 74.00 100 GLU A CA 1
ATOM 771 C C . GLU A 1 100 ? 6.307 4.746 -18.419 1.00 74.00 100 GLU A C 1
ATOM 773 O O . GLU A 1 100 ? 5.159 5.181 -18.381 1.00 74.00 100 GLU A O 1
ATOM 778 N N . LEU A 1 101 ? 6.633 3.606 -17.797 1.00 78.62 101 LEU A N 1
ATOM 779 C CA . LEU A 1 101 ? 5.696 2.871 -16.943 1.00 78.62 101 LEU A CA 1
ATOM 780 C C . LEU A 1 101 ? 5.421 3.635 -15.639 1.00 78.62 101 LEU A C 1
ATOM 782 O O . LEU A 1 101 ? 4.267 3.733 -15.238 1.00 78.62 101 LEU A O 1
ATOM 786 N N . ARG A 1 102 ? 6.435 4.254 -15.019 1.00 82.44 102 ARG A N 1
ATOM 787 C CA . ARG A 1 102 ? 6.255 5.161 -13.868 1.00 82.44 102 ARG A CA 1
ATOM 788 C C . ARG A 1 102 ? 5.404 6.381 -14.224 1.00 82.44 102 ARG A C 1
ATOM 790 O O . ARG A 1 102 ? 4.519 6.732 -13.452 1.00 82.44 102 ARG A O 1
ATOM 797 N N . GLN A 1 103 ? 5.613 6.978 -15.399 1.00 84.06 103 GLN A N 1
ATOM 798 C CA . GLN A 1 103 ? 4.755 8.051 -15.916 1.00 84.06 103 GLN A CA 1
ATOM 799 C C . GLN A 1 103 ? 3.305 7.580 -16.105 1.00 84.06 103 GLN A C 1
ATOM 801 O O . GLN A 1 103 ? 2.390 8.267 -15.666 1.00 84.06 103 GLN A O 1
ATOM 806 N N . GLY A 1 104 ? 3.090 6.395 -16.690 1.00 84.75 104 GLY A N 1
ATOM 807 C CA . GLY A 1 104 ? 1.756 5.799 -16.830 1.00 84.75 104 GLY A CA 1
ATOM 808 C C . GLY A 1 104 ? 1.067 5.557 -15.483 1.00 84.75 104 GLY A C 1
ATOM 809 O O . GLY A 1 104 ? -0.091 5.922 -15.311 1.00 84.75 104 GLY A O 1
ATOM 810 N N . LEU A 1 105 ? 1.797 5.035 -14.492 1.00 87.88 105 LEU A N 1
ATOM 811 C CA . LEU A 1 105 ? 1.288 4.853 -13.128 1.00 87.88 105 LEU A CA 1
ATOM 812 C C . LEU A 1 105 ? 0.910 6.186 -12.460 1.00 87.88 105 LEU A C 1
ATOM 814 O O . LEU A 1 105 ? -0.102 6.245 -11.766 1.00 87.88 105 LEU A O 1
ATOM 818 N N . ALA A 1 106 ? 1.674 7.257 -12.697 1.00 89.12 106 ALA A N 1
ATOM 819 C CA . ALA A 1 106 ? 1.410 8.580 -12.130 1.00 89.12 106 ALA A CA 1
ATOM 820 C C . ALA A 1 106 ? 0.113 9.238 -12.643 1.00 89.12 106 ALA A C 1
ATOM 822 O O . ALA A 1 106 ? -0.457 10.069 -11.937 1.00 89.12 106 ALA A O 1
ATOM 823 N N . VAL A 1 107 ? -0.407 8.835 -13.813 1.00 91.94 107 VAL A N 1
ATOM 824 C CA . VAL A 1 107 ? -1.728 9.280 -14.310 1.00 91.94 107 VAL A CA 1
ATOM 825 C C . VAL A 1 107 ? -2.853 8.884 -13.344 1.00 91.94 107 VAL A C 1
ATOM 827 O O . VAL A 1 107 ? -3.838 9.606 -13.208 1.00 91.94 107 VAL A O 1
ATOM 830 N N . HIS A 1 108 ? -2.688 7.775 -12.619 1.00 90.75 108 HIS A N 1
ATOM 831 C CA . HIS A 1 108 ? -3.663 7.277 -11.644 1.00 90.75 108 HIS A CA 1
ATOM 832 C C . HIS A 1 108 ? -3.493 7.884 -10.241 1.00 90.75 108 HIS A C 1
ATOM 834 O O . HIS A 1 108 ? -4.246 7.530 -9.335 1.00 90.75 108 HIS A O 1
ATOM 840 N N . GLY A 1 109 ? -2.523 8.782 -10.033 1.00 89.62 109 GLY A N 1
ATOM 841 C CA . GLY A 1 109 ? -2.078 9.212 -8.703 1.00 89.62 109 GLY A CA 1
ATOM 842 C C . GLY A 1 109 ? -3.155 9.847 -7.822 1.00 89.62 109 GLY A C 1
ATOM 843 O O . GLY A 1 109 ? -3.279 9.483 -6.655 1.00 89.62 109 GLY A O 1
ATOM 844 N N . GLU A 1 110 ? -3.976 10.746 -8.369 1.00 91.69 110 GLU A N 1
ATOM 845 C CA . GLU A 1 110 ? -5.072 11.385 -7.613 1.00 91.69 110 GLU A CA 1
ATOM 846 C C . GLU A 1 110 ? -6.209 10.399 -7.286 1.00 91.69 110 GLU A C 1
ATOM 848 O O . GLU A 1 110 ? -6.768 10.411 -6.185 1.00 91.69 110 GLU A O 1
ATOM 853 N N . ALA A 1 111 ? -6.520 9.484 -8.212 1.00 92.88 111 ALA A N 1
ATOM 854 C CA . ALA A 1 111 ? -7.494 8.420 -7.974 1.00 92.88 111 ALA A CA 1
ATOM 855 C C . ALA A 1 111 ? -7.000 7.440 -6.894 1.00 92.88 111 ALA A C 1
ATOM 857 O O . ALA A 1 111 ? -7.774 7.038 -6.028 1.00 92.88 111 ALA A O 1
ATOM 858 N N . ALA A 1 112 ? -5.705 7.112 -6.898 1.00 93.06 112 ALA A N 1
ATOM 859 C CA . ALA A 1 112 ? -5.073 6.269 -5.889 1.00 93.06 112 ALA A CA 1
ATOM 860 C C . ALA A 1 112 ? -5.034 6.937 -4.507 1.00 93.06 112 ALA A C 1
ATOM 862 O O . ALA A 1 112 ? -5.358 6.280 -3.522 1.00 93.06 112 ALA A O 1
ATOM 863 N N . CYS A 1 113 ? -4.727 8.239 -4.429 1.00 92.06 113 CYS A N 1
ATOM 864 C CA . CYS A 1 113 ? -4.885 9.033 -3.205 1.00 92.06 113 CYS A CA 1
ATOM 865 C C . CYS A 1 113 ? -6.317 8.935 -2.659 1.00 92.06 113 CYS A C 1
ATOM 867 O O . CYS A 1 113 ? -6.507 8.552 -1.508 1.00 92.06 113 CYS A O 1
ATOM 869 N N . SER A 1 114 ? -7.318 9.200 -3.504 1.00 92.75 114 SER A N 1
ATOM 870 C CA . SER A 1 114 ? -8.735 9.168 -3.113 1.00 92.75 114 SER A CA 1
ATOM 871 C C . SER A 1 114 ? -9.184 7.777 -2.646 1.00 92.75 114 SER A C 1
ATOM 873 O O . SER A 1 114 ? -9.930 7.659 -1.676 1.00 92.75 114 SER A O 1
ATOM 875 N N . ALA A 1 115 ? -8.713 6.711 -3.303 1.00 94.81 115 ALA A N 1
ATOM 876 C CA . ALA A 1 115 ? -9.000 5.333 -2.913 1.00 94.81 115 ALA A CA 1
ATOM 877 C C . ALA A 1 115 ? -8.342 4.963 -1.571 1.00 94.81 115 ALA A C 1
ATOM 879 O O . ALA A 1 115 ? -9.002 4.383 -0.712 1.00 94.81 115 ALA A O 1
ATOM 880 N N . ILE A 1 116 ? -7.075 5.340 -1.358 1.00 94.00 116 ILE A N 1
ATOM 881 C CA . ILE A 1 116 ? -6.357 5.142 -0.087 1.00 94.00 116 ILE A CA 1
ATOM 882 C C . ILE A 1 116 ? -7.065 5.872 1.058 1.00 94.00 116 ILE A C 1
ATOM 884 O O . ILE A 1 116 ? -7.292 5.278 2.111 1.00 94.00 116 ILE A O 1
ATOM 888 N N . ASP A 1 117 ? -7.430 7.138 0.854 1.00 92.75 117 ASP A N 1
ATOM 889 C CA . ASP A 1 117 ? -8.078 7.952 1.884 1.00 92.75 117 ASP A CA 1
ATOM 890 C C . ASP A 1 117 ? -9.483 7.434 2.207 1.00 92.75 117 ASP A C 1
ATOM 892 O O . ASP A 1 117 ? -9.858 7.400 3.378 1.00 92.75 117 ASP A O 1
ATOM 896 N N . LYS A 1 118 ? -10.222 6.932 1.206 1.00 94.50 118 LYS A N 1
ATOM 897 C CA . LYS A 1 118 ? -11.498 6.246 1.433 1.00 94.50 118 LYS A CA 1
ATOM 898 C C . LYS A 1 118 ? -11.322 4.969 2.261 1.00 94.50 118 LYS A C 1
ATOM 900 O O . LYS A 1 118 ? -11.996 4.823 3.272 1.00 94.50 118 LYS A O 1
ATOM 905 N N . VAL A 1 119 ? -10.416 4.065 1.875 1.00 94.69 119 VAL A N 1
ATOM 906 C CA . VAL A 1 119 ? -10.210 2.807 2.622 1.00 94.69 119 VAL A CA 1
ATOM 907 C C . VAL A 1 119 ? -9.753 3.096 4.055 1.00 94.69 119 VAL A C 1
ATOM 909 O O . VAL A 1 119 ? -10.207 2.437 4.985 1.00 94.69 119 VAL A O 1
ATOM 912 N N . ARG A 1 120 ? -8.914 4.119 4.270 1.00 94.31 120 ARG A N 1
ATOM 913 C CA . ARG A 1 120 ? -8.578 4.594 5.622 1.00 94.31 120 ARG A CA 1
ATOM 914 C C . ARG A 1 120 ? -9.797 5.104 6.384 1.00 94.31 120 ARG A C 1
ATOM 916 O O . ARG A 1 120 ? -9.932 4.764 7.551 1.00 94.31 120 ARG A O 1
ATOM 923 N N . ALA A 1 121 ? -10.675 5.879 5.750 1.00 94.25 121 ALA A N 1
ATOM 924 C CA . ALA A 1 121 ? -11.894 6.369 6.387 1.00 94.25 121 ALA A CA 1
ATOM 925 C C . ALA A 1 121 ? -12.836 5.231 6.798 1.00 94.25 121 ALA A C 1
ATOM 927 O O . ALA A 1 121 ? -13.293 5.212 7.939 1.00 94.25 121 ALA A O 1
ATOM 928 N N . ASP A 1 122 ? -13.046 4.253 5.915 1.00 95.38 122 ASP A N 1
ATOM 929 C CA . ASP A 1 122 ? -13.872 3.075 6.187 1.00 95.38 122 ASP A CA 1
ATOM 930 C C . ASP A 1 122 ? -13.286 2.251 7.365 1.00 95.38 122 ASP A C 1
ATOM 932 O O . ASP A 1 122 ? -14.012 1.870 8.286 1.00 95.38 122 ASP A O 1
ATOM 936 N N . LEU A 1 123 ? -11.958 2.049 7.402 1.00 95.88 123 LEU A N 1
ATOM 937 C CA . LEU A 1 123 ? -11.257 1.355 8.498 1.00 95.88 123 LEU A CA 1
ATOM 938 C C . LEU A 1 123 ? -11.290 2.123 9.829 1.00 95.88 123 LEU A C 1
ATOM 940 O O . LEU A 1 123 ? -11.515 1.520 10.877 1.00 95.88 123 LEU A O 1
ATOM 944 N N . HIS A 1 124 ? -11.057 3.437 9.802 1.00 95.19 124 HIS A N 1
ATOM 945 C CA . HIS A 1 124 ? -11.068 4.294 10.989 1.00 95.19 124 HIS A CA 1
ATOM 946 C C . HIS A 1 124 ? -12.475 4.386 11.596 1.00 95.19 124 HIS A C 1
ATOM 948 O O . HIS A 1 124 ? -12.634 4.251 12.807 1.00 95.19 124 HIS A O 1
ATOM 954 N N . ALA A 1 125 ? -13.514 4.519 10.763 1.00 95.69 125 ALA A N 1
ATOM 955 C CA . ALA A 1 125 ? -14.901 4.500 11.220 1.00 95.69 125 ALA A CA 1
ATOM 956 C C . ALA A 1 125 ? -15.247 3.178 11.926 1.00 95.69 125 ALA A C 1
ATOM 958 O O . ALA A 1 125 ? -15.781 3.197 13.035 1.00 95.69 125 ALA A O 1
ATOM 959 N N . ARG A 1 126 ? -14.871 2.030 11.339 1.00 96.81 126 ARG A N 1
ATOM 960 C CA . ARG A 1 126 ? -15.097 0.714 11.958 1.00 96.81 126 ARG A CA 1
ATOM 961 C C . ARG A 1 126 ? -14.274 0.510 13.235 1.00 96.81 126 ARG A C 1
ATOM 963 O O . ARG A 1 126 ? -14.745 -0.120 14.179 1.00 96.81 126 ARG A O 1
ATOM 970 N N . TRP A 1 127 ? -13.069 1.077 13.303 1.00 95.88 127 TRP A N 1
ATOM 971 C CA . TRP A 1 127 ? -12.253 1.083 14.518 1.00 95.88 127 TRP A CA 1
ATOM 972 C C . TRP A 1 127 ? -12.905 1.884 15.650 1.00 95.88 127 TRP A C 1
ATOM 974 O O . TRP A 1 127 ? -12.963 1.395 16.777 1.00 95.88 127 TRP A O 1
ATOM 984 N N . LEU A 1 128 ? -13.437 3.078 15.363 1.00 95.12 128 LEU A N 1
ATOM 985 C CA . LEU A 1 128 ? -14.159 3.895 16.346 1.00 95.12 128 LEU A CA 1
ATOM 986 C C . LEU A 1 128 ? -15.457 3.236 16.836 1.00 95.12 128 LEU A C 1
ATOM 988 O O . LEU A 1 128 ? -15.814 3.412 17.997 1.00 95.12 128 LEU A O 1
ATOM 992 N N . GLU A 1 129 ? -16.139 2.471 15.982 1.00 96.38 129 GLU A N 1
ATOM 993 C CA . GLU A 1 129 ? -17.329 1.698 16.354 1.00 96.38 129 GLU A CA 1
ATOM 994 C C . GLU A 1 129 ? -16.987 0.540 17.308 1.00 96.38 129 GLU A C 1
ATOM 996 O O . GLU A 1 129 ? -17.632 0.373 18.340 1.00 96.38 129 GLU A O 1
ATOM 1001 N N . LEU A 1 130 ? -15.944 -0.240 16.998 1.00 96.38 130 LEU A N 1
ATOM 1002 C CA . LEU A 1 130 ? -15.583 -1.441 17.762 1.00 96.38 130 LEU A CA 1
ATOM 1003 C C . LEU A 1 130 ? -14.733 -1.164 19.013 1.00 96.38 130 LEU A C 1
ATOM 1005 O O . LEU A 1 130 ? -14.798 -1.926 19.978 1.00 96.38 130 LEU A O 1
ATOM 1009 N N . SER A 1 131 ? -13.931 -0.095 19.027 1.00 95.38 131 SER A N 1
ATOM 1010 C CA . SER A 1 131 ? -13.002 0.205 20.129 1.00 95.38 131 SER A CA 1
ATOM 1011 C C . SER A 1 131 ? -13.685 0.317 21.509 1.00 95.38 131 SER A C 1
ATOM 1013 O O . SER A 1 131 ? -13.190 -0.305 22.455 1.00 95.38 131 SER A O 1
ATOM 1015 N N . PRO A 1 132 ? -14.843 0.997 21.668 1.00 95.75 132 PRO A N 1
ATOM 1016 C CA . PRO A 1 132 ? -15.563 1.032 22.942 1.00 95.75 132 PRO A CA 1
ATOM 1017 C C . PRO A 1 132 ? -16.085 -0.339 23.394 1.00 95.75 132 PRO A C 1
ATOM 1019 O O . PRO A 1 132 ? -16.079 -0.620 24.592 1.00 95.75 132 PRO A O 1
ATOM 1022 N N . GLU A 1 133 ? -16.518 -1.194 22.460 1.00 94.69 133 GLU A N 1
ATOM 1023 C CA . GLU A 1 133 ? -17.100 -2.503 22.784 1.00 94.69 133 GLU A CA 1
ATOM 1024 C C . GLU A 1 133 ? -16.044 -3.552 23.143 1.00 94.69 133 GLU A C 1
ATOM 1026 O O . GLU A 1 133 ? -16.179 -4.231 24.156 1.00 94.69 133 GLU A O 1
ATOM 1031 N N . VAL A 1 134 ? -15.000 -3.691 22.319 1.00 96.19 134 VAL A N 1
ATOM 1032 C CA . VAL A 1 134 ? -14.043 -4.813 22.397 1.00 96.19 134 VAL A CA 1
ATOM 1033 C C . VAL A 1 134 ? -12.580 -4.382 22.502 1.00 96.19 134 VAL A C 1
ATOM 1035 O O . VAL A 1 134 ? -11.704 -5.229 22.672 1.00 96.19 134 VAL A O 1
ATOM 1038 N N . GLY A 1 135 ? -12.278 -3.081 22.444 1.00 93.19 135 GLY A N 1
ATOM 1039 C CA . GLY A 1 135 ? -10.898 -2.577 22.464 1.00 93.19 135 GLY A CA 1
ATOM 1040 C C . GLY A 1 135 ? -10.139 -2.829 23.770 1.00 93.19 135 GLY A C 1
ATOM 1041 O O . GLY A 1 135 ? -8.909 -2.838 23.775 1.00 93.19 135 GLY A O 1
ATOM 1042 N N . HIS A 1 136 ? -10.868 -3.086 24.857 1.00 94.12 136 HIS A N 1
ATOM 1043 C CA . HIS A 1 136 ? -10.330 -3.421 26.176 1.00 94.12 136 HIS A CA 1
ATOM 1044 C C . HIS A 1 136 ? -10.345 -4.930 26.488 1.00 94.12 136 HIS A C 1
ATOM 1046 O O . HIS A 1 136 ? -9.843 -5.329 27.536 1.00 94.12 136 HIS A O 1
ATOM 1052 N N . PHE A 1 137 ? -10.893 -5.771 25.602 1.00 96.19 137 PHE A N 1
ATOM 1053 C CA . PHE A 1 137 ? -11.009 -7.215 25.822 1.00 96.19 137 PHE A CA 1
ATOM 1054 C C . PHE A 1 137 ? -9.699 -7.962 25.529 1.00 96.19 137 PHE A C 1
ATOM 1056 O O . PHE A 1 137 ? -9.062 -7.783 24.482 1.00 96.19 137 PHE A O 1
ATOM 1063 N N . SER A 1 138 ? -9.351 -8.900 26.408 1.00 95.62 138 SER A N 1
ATOM 1064 C CA . SER A 1 138 ? -8.504 -10.041 26.063 1.00 95.62 138 SER A CA 1
ATOM 1065 C C . SER A 1 138 ? -9.280 -11.075 25.228 1.00 95.62 138 SER A C 1
ATOM 1067 O O . SER A 1 138 ? -10.495 -10.984 25.049 1.00 95.62 138 SER A O 1
ATOM 1069 N N . ALA A 1 139 ? -8.584 -12.101 24.730 1.00 94.50 139 ALA A N 1
ATOM 1070 C CA . ALA A 1 139 ? -9.237 -13.211 24.033 1.00 94.50 139 ALA A CA 1
ATOM 1071 C C . ALA A 1 139 ? -10.214 -13.988 24.943 1.00 94.50 139 ALA A C 1
ATOM 1073 O O . ALA A 1 139 ? -11.235 -14.477 24.466 1.00 94.50 139 ALA A O 1
ATOM 1074 N N . GLU A 1 140 ? -9.923 -14.082 26.245 1.00 96.38 140 GLU A N 1
ATOM 1075 C CA . GLU A 1 140 ? -10.778 -14.769 27.223 1.00 96.38 140 GLU A CA 1
ATOM 1076 C C . GLU A 1 140 ? -12.018 -13.934 27.571 1.00 96.38 140 GLU A C 1
ATOM 1078 O O . GLU A 1 140 ? -13.114 -14.488 27.677 1.00 96.38 140 GLU A O 1
ATOM 1083 N N . ASP A 1 141 ? -11.889 -12.604 27.6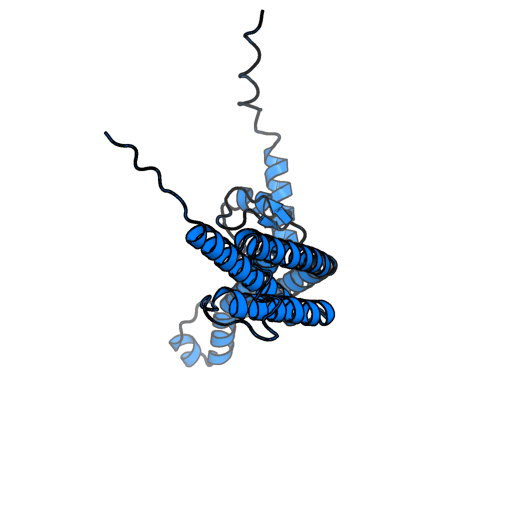45 1.00 96.25 141 ASP A N 1
ATOM 1084 C CA . ASP A 1 141 ? -13.032 -11.694 27.822 1.00 96.25 141 ASP A CA 1
ATOM 1085 C C . ASP A 1 141 ? -13.976 -11.767 26.614 1.00 96.25 141 ASP A C 1
ATOM 1087 O O . ASP A 1 141 ? -15.190 -11.880 26.773 1.00 96.25 141 ASP A O 1
ATOM 1091 N N . ALA A 1 142 ? -13.425 -11.790 25.394 1.00 94.81 142 ALA A N 1
ATOM 1092 C CA . ALA A 1 142 ? -14.210 -11.907 24.167 1.00 94.81 142 ALA A CA 1
ATOM 1093 C C . ALA A 1 142 ? -14.999 -13.230 24.080 1.00 94.81 142 ALA A C 1
ATOM 1095 O O . ALA A 1 142 ? -16.109 -13.240 23.546 1.00 94.81 142 ALA A O 1
ATOM 1096 N N . ILE A 1 143 ? -14.465 -14.329 24.627 1.00 96.81 143 ILE A N 1
ATOM 1097 C CA . ILE A 1 143 ? -15.192 -15.603 24.779 1.00 96.81 143 ILE A CA 1
ATOM 1098 C C . ILE A 1 143 ? -16.261 -15.478 25.874 1.00 96.81 143 ILE A C 1
ATOM 1100 O O . ILE A 1 143 ? -17.413 -15.843 25.656 1.00 96.81 143 ILE A O 1
ATOM 1104 N N . THR A 1 144 ? -15.899 -14.928 27.036 1.00 97.44 144 THR A N 1
ATOM 1105 C CA . THR A 1 144 ? -16.781 -14.797 28.210 1.00 97.44 144 THR A CA 1
ATOM 1106 C C . THR A 1 144 ? -18.003 -13.914 27.939 1.00 97.44 144 THR A C 1
ATOM 1108 O O . THR A 1 144 ? -19.086 -14.180 28.458 1.00 97.44 144 THR A O 1
ATOM 1111 N N . HIS A 1 145 ? -17.849 -12.885 27.105 1.00 95.25 145 HIS A N 1
ATOM 1112 C CA . HIS A 1 145 ? -18.907 -11.942 26.741 1.00 95.25 145 HIS A CA 1
ATOM 1113 C C . HIS A 1 145 ? -19.626 -12.263 25.418 1.00 95.25 145 HIS A C 1
ATOM 1115 O O . HIS A 1 145 ? -20.482 -11.481 25.005 1.00 95.25 145 HIS A O 1
ATOM 1121 N N . ASP A 1 146 ? -19.309 -13.389 24.766 1.00 96.31 146 ASP A N 1
ATOM 1122 C CA . ASP A 1 146 ? -19.860 -13.784 23.458 1.00 96.31 146 ASP A CA 1
ATOM 1123 C C . ASP A 1 146 ? -19.682 -12.678 22.392 1.00 96.31 146 ASP A C 1
ATOM 1125 O O . ASP A 1 146 ? -20.626 -12.124 21.821 1.00 96.31 146 ASP A O 1
ATOM 1129 N N . ARG A 1 147 ? -18.421 -12.263 22.209 1.00 96.94 147 ARG A N 1
ATOM 1130 C CA . ARG A 1 147 ? -17.974 -11.176 21.313 1.00 96.94 147 ARG A CA 1
ATOM 1131 C C . ARG A 1 147 ? -16.723 -11.533 20.507 1.00 96.94 147 ARG A C 1
ATOM 1133 O O . ARG A 1 147 ? -16.034 -10.645 20.005 1.00 96.94 147 ARG A O 1
ATOM 1140 N N . VAL A 1 148 ? -16.436 -12.828 20.366 1.00 97.00 148 VAL A N 1
ATOM 1141 C CA . VAL A 1 148 ? -15.243 -13.344 19.674 1.00 97.00 148 VAL A CA 1
ATOM 1142 C C . VAL A 1 148 ? -15.109 -12.765 18.264 1.00 97.00 148 VAL A C 1
ATOM 1144 O O . VAL A 1 148 ? -14.023 -12.312 17.914 1.00 97.00 148 VAL A O 1
ATOM 1147 N N . ASP A 1 149 ? -16.196 -12.705 17.492 1.00 97.06 149 ASP A N 1
ATOM 1148 C CA . ASP A 1 149 ? -16.174 -12.212 16.108 1.00 97.06 149 ASP A CA 1
ATOM 1149 C C . ASP A 1 149 ? -15.813 -10.719 16.024 1.00 97.06 149 ASP A C 1
ATOM 1151 O O . ASP A 1 149 ? -14.913 -10.346 15.272 1.00 97.06 149 ASP A O 1
ATOM 1155 N N . LEU A 1 150 ? -16.446 -9.869 16.846 1.00 96.38 150 LEU A N 1
ATOM 1156 C CA . LEU A 1 150 ? -16.150 -8.428 16.890 1.00 96.38 150 LEU A CA 1
ATOM 1157 C C . LEU A 1 150 ? -14.719 -8.160 17.366 1.00 96.38 150 LEU A C 1
ATOM 1159 O O . LEU A 1 150 ? -14.031 -7.295 16.826 1.00 96.38 150 LEU A O 1
ATOM 1163 N N . TRP A 1 151 ? -14.246 -8.922 18.357 1.00 96.44 151 TRP A N 1
ATOM 1164 C CA . TRP A 1 151 ? -12.866 -8.830 18.826 1.00 96.44 151 TRP A CA 1
ATOM 1165 C C . TRP A 1 151 ? -11.876 -9.258 17.737 1.00 96.44 151 TRP A C 1
ATOM 1167 O O . TRP A 1 151 ? -10.915 -8.536 17.476 1.00 96.44 151 TRP A O 1
ATOM 1177 N N . GLN A 1 152 ? -12.115 -10.381 17.051 1.00 96.44 152 GLN A N 1
ATOM 1178 C CA . GLN A 1 152 ? -11.274 -10.817 15.933 1.00 96.44 152 GLN A CA 1
ATOM 1179 C C . GLN A 1 152 ? -11.232 -9.761 14.824 1.00 96.44 152 GLN A C 1
ATOM 1181 O O . GLN A 1 152 ? -10.140 -9.399 14.383 1.00 96.44 152 GLN A O 1
ATOM 1186 N N . GLU A 1 153 ? -12.384 -9.212 14.428 1.00 96.94 153 GLU A N 1
ATOM 1187 C CA . GLU A 1 153 ? -12.460 -8.125 13.453 1.00 96.94 153 GLU A CA 1
ATOM 1188 C C . GLU A 1 153 ? -11.604 -6.931 13.898 1.00 96.94 153 GLU A C 1
ATOM 1190 O O . GLU A 1 153 ? -10.667 -6.555 13.186 1.00 96.94 153 GLU A O 1
ATOM 1195 N N . PHE A 1 154 ? -11.829 -6.417 15.112 1.00 95.88 154 PHE A N 1
ATOM 1196 C CA . PHE A 1 154 ? -11.074 -5.305 15.695 1.00 95.88 154 PHE A CA 1
ATOM 1197 C C . PHE A 1 154 ? -9.556 -5.548 15.680 1.00 95.88 154 PHE A C 1
ATOM 1199 O O . PHE A 1 154 ? -8.781 -4.677 15.277 1.00 95.88 154 PHE A O 1
ATOM 1206 N N . ARG A 1 155 ? -9.107 -6.762 16.034 1.00 94.31 155 ARG A N 1
ATOM 1207 C CA . ARG A 1 155 ? -7.685 -7.145 15.973 1.00 94.31 155 ARG A CA 1
ATOM 1208 C C . ARG A 1 155 ? -7.129 -7.178 14.541 1.00 94.31 155 ARG A C 1
ATOM 1210 O O . ARG A 1 155 ? -5.928 -6.957 14.374 1.00 94.31 155 ARG A O 1
ATOM 1217 N N . THR A 1 156 ? -7.950 -7.419 13.515 1.00 96.00 156 THR A N 1
ATOM 1218 C CA . THR A 1 156 ?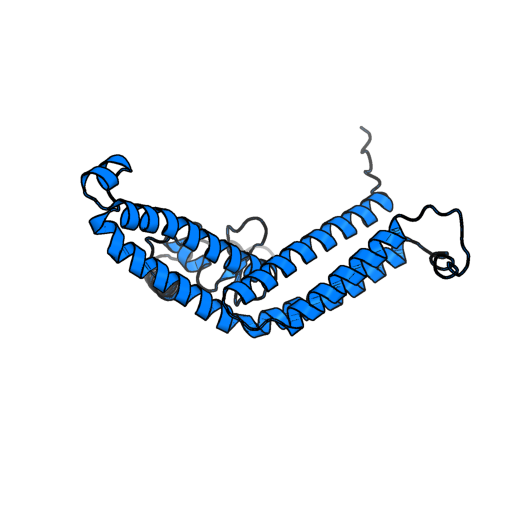 -7.505 -7.408 12.105 1.00 96.00 156 THR A CA 1
ATOM 1219 C C . THR A 1 156 ? -7.428 -6.015 11.477 1.00 96.00 156 THR A C 1
ATOM 1221 O O . THR A 1 156 ? -6.591 -5.817 10.591 1.00 96.00 156 THR A O 1
ATOM 1224 N N . LEU A 1 157 ? -8.210 -5.035 11.952 1.00 95.75 157 LEU A N 1
ATOM 1225 C CA . LEU A 1 157 ? -8.263 -3.676 11.382 1.00 95.75 157 LEU A CA 1
ATOM 1226 C C . LEU A 1 157 ? -6.878 -3.006 11.301 1.00 95.75 157 LEU A C 1
ATOM 1228 O O . LEU A 1 157 ? -6.507 -2.455 10.264 1.00 95.75 157 LEU A O 1
ATOM 1232 N N . ALA A 1 158 ? -6.053 -3.126 12.347 1.00 88.88 158 ALA A N 1
ATOM 1233 C CA . ALA A 1 158 ? -4.688 -2.587 12.350 1.00 88.88 158 ALA A CA 1
ATOM 1234 C C . ALA A 1 158 ? -3.773 -3.248 11.289 1.00 88.88 158 ALA A C 1
ATOM 1236 O O . ALA A 1 158 ? -2.905 -2.595 10.701 1.00 88.88 158 ALA A O 1
ATOM 1237 N N . GLY A 1 159 ? -3.985 -4.535 10.991 1.00 92.81 159 GLY A N 1
ATOM 1238 C CA . GLY A 1 159 ? -3.291 -5.249 9.912 1.00 92.81 159 GLY A CA 1
ATOM 1239 C C . GLY A 1 159 ? -3.732 -4.789 8.518 1.00 92.81 159 GLY A C 1
ATOM 1240 O O . GLY A 1 159 ? -2.902 -4.629 7.618 1.00 92.81 159 GLY A O 1
ATOM 1241 N N . GLN A 1 160 ? -5.024 -4.502 8.351 1.00 95.31 160 GLN A N 1
ATOM 1242 C CA . GLN A 1 160 ? -5.581 -3.926 7.124 1.00 95.31 160 GLN A CA 1
ATOM 1243 C C . GLN A 1 160 ? -5.045 -2.500 6.895 1.00 95.31 160 GLN A C 1
ATOM 1245 O O . GLN A 1 160 ? -4.544 -2.206 5.810 1.00 95.31 160 GLN A O 1
ATOM 1250 N N . TRP A 1 161 ? -5.002 -1.655 7.932 1.00 94.38 161 TRP A N 1
ATOM 1251 C CA . TRP A 1 161 ? -4.380 -0.320 7.879 1.00 94.38 161 TRP A CA 1
ATOM 1252 C C . TRP A 1 161 ? -2.902 -0.370 7.467 1.00 94.38 161 TRP A C 1
ATOM 1254 O O . TRP A 1 161 ? -2.459 0.364 6.579 1.00 94.38 161 TRP A O 1
ATOM 1264 N N . SER A 1 162 ? -2.134 -1.290 8.063 1.00 91.75 162 SER A N 1
ATOM 1265 C CA . SER A 1 162 ? -0.736 -1.537 7.690 1.00 91.75 162 SER A CA 1
ATOM 1266 C C . SER A 1 162 ? -0.598 -1.950 6.217 1.00 91.75 162 SER A C 1
ATOM 1268 O O . SER A 1 162 ? 0.306 -1.490 5.518 1.00 91.75 162 SER A O 1
ATOM 1270 N N . THR A 1 163 ? -1.542 -2.739 5.698 1.00 93.44 163 THR A N 1
ATOM 1271 C CA . THR A 1 163 ? -1.573 -3.150 4.286 1.00 93.44 163 THR A CA 1
ATOM 1272 C C . THR A 1 163 ? -1.823 -1.962 3.348 1.00 93.44 163 THR A C 1
ATOM 1274 O O . THR A 1 163 ? -1.092 -1.800 2.370 1.00 93.44 163 THR A O 1
ATOM 1277 N N . VAL A 1 164 ? -2.751 -1.057 3.686 1.00 93.19 164 VAL A N 1
ATOM 1278 C CA . VAL A 1 164 ? -2.966 0.200 2.936 1.00 93.19 164 VAL A CA 1
ATOM 1279 C C . VAL A 1 164 ? -1.700 1.065 2.924 1.00 93.19 164 VAL A C 1
ATOM 1281 O O . VAL A 1 164 ? -1.326 1.619 1.889 1.00 93.19 164 VAL A O 1
ATOM 1284 N N . ARG A 1 165 ? -0.973 1.131 4.046 1.00 90.00 165 ARG A N 1
ATOM 1285 C CA . ARG A 1 165 ? 0.326 1.818 4.125 1.00 90.00 165 ARG A CA 1
ATOM 1286 C C . ARG A 1 165 ? 1.406 1.148 3.259 1.00 90.00 165 ARG A C 1
ATOM 1288 O O . ARG A 1 165 ? 2.253 1.849 2.703 1.00 90.00 165 ARG A O 1
ATOM 1295 N N . VAL A 1 166 ? 1.406 -0.178 3.108 1.00 91.56 166 VAL A N 1
ATOM 1296 C CA . VAL A 1 166 ? 2.316 -0.879 2.178 1.00 91.56 166 VAL A CA 1
ATOM 1297 C C . VAL A 1 166 ? 2.010 -0.502 0.724 1.00 91.56 166 VAL A C 1
ATOM 1299 O O . VAL A 1 166 ? 2.945 -0.249 -0.039 1.00 91.56 166 VAL A O 1
ATOM 1302 N N . TRP A 1 167 ? 0.730 -0.401 0.352 1.00 93.62 167 TRP A N 1
ATOM 1303 C CA . TRP A 1 167 ? 0.303 0.058 -0.975 1.00 93.62 167 TRP A CA 1
ATOM 1304 C C . TRP A 1 167 ? 0.731 1.505 -1.249 1.00 93.62 167 TRP A C 1
ATOM 1306 O O . TRP A 1 167 ? 1.398 1.769 -2.249 1.00 93.62 167 TRP A O 1
ATOM 1316 N N . GLU A 1 168 ? 0.439 2.430 -0.332 1.00 92.31 168 GLU A N 1
ATOM 1317 C CA . GLU A 1 168 ? 0.834 3.842 -0.436 1.00 92.31 168 GLU A CA 1
ATOM 1318 C C . GLU A 1 168 ? 2.356 4.001 -0.600 1.00 92.31 168 GLU A C 1
ATOM 1320 O O . GLU A 1 168 ? 2.820 4.693 -1.508 1.00 92.31 168 GLU A O 1
ATOM 1325 N N . ASN A 1 169 ? 3.148 3.291 0.210 1.00 90.06 169 ASN A N 1
ATOM 1326 C CA . ASN A 1 169 ? 4.610 3.307 0.117 1.00 90.06 169 ASN A CA 1
ATOM 1327 C C . ASN A 1 169 ? 5.142 2.746 -1.210 1.00 90.06 169 ASN A C 1
ATOM 1329 O O . ASN A 1 169 ? 6.129 3.262 -1.738 1.00 90.06 169 ASN A O 1
ATOM 1333 N N . ALA A 1 170 ? 4.515 1.704 -1.765 1.00 90.44 170 ALA A N 1
ATOM 1334 C CA . ALA A 1 170 ? 4.894 1.175 -3.073 1.00 90.44 170 ALA A CA 1
ATOM 1335 C C . ALA A 1 170 ? 4.684 2.220 -4.181 1.00 90.44 170 ALA A C 1
ATOM 1337 O O . ALA A 1 170 ? 5.559 2.410 -5.026 1.00 90.44 170 ALA A O 1
ATOM 1338 N N . LEU A 1 171 ? 3.563 2.946 -4.133 1.00 91.62 171 LEU A N 1
ATOM 1339 C CA . LEU A 1 171 ? 3.233 4.004 -5.089 1.00 91.62 171 LEU A CA 1
ATOM 1340 C C . LEU A 1 171 ? 4.133 5.243 -4.921 1.00 91.62 171 LEU A C 1
ATOM 1342 O O . LEU A 1 171 ? 4.577 5.816 -5.918 1.00 91.62 171 LEU A O 1
ATOM 1346 N N . LEU A 1 172 ? 4.470 5.626 -3.684 1.00 89.38 172 LEU A N 1
ATOM 1347 C CA . LEU A 1 172 ? 5.397 6.728 -3.390 1.00 89.38 172 LEU A CA 1
ATOM 1348 C C . LEU A 1 172 ? 6.807 6.475 -3.944 1.00 89.38 172 LEU A C 1
ATOM 1350 O O . LEU A 1 172 ? 7.367 7.360 -4.592 1.00 89.38 172 LEU A O 1
ATOM 1354 N N . ARG A 1 173 ? 7.360 5.268 -3.750 1.00 84.88 173 ARG A N 1
ATOM 1355 C CA . ARG A 1 173 ? 8.708 4.885 -4.230 1.00 84.88 173 ARG A CA 1
ATOM 1356 C C . ARG A 1 173 ? 8.867 4.997 -5.742 1.00 84.88 173 ARG A C 1
ATOM 1358 O O . ARG A 1 173 ? 9.931 5.370 -6.228 1.00 84.88 173 ARG A O 1
ATOM 1365 N N . VAL A 1 174 ? 7.809 4.693 -6.494 1.00 82.62 174 VAL A N 1
ATOM 1366 C CA . VAL A 1 174 ? 7.825 4.755 -7.964 1.00 82.62 174 VAL A CA 1
ATOM 1367 C C . VAL A 1 174 ? 7.346 6.098 -8.522 1.00 82.62 174 VAL A C 1
ATOM 1369 O O . VAL A 1 174 ? 7.286 6.255 -9.740 1.00 82.62 174 VAL A O 1
ATOM 1372 N N . ASN A 1 175 ? 7.052 7.069 -7.648 1.00 85.88 175 ASN A N 1
ATOM 1373 C CA . ASN A 1 175 ? 6.517 8.395 -7.969 1.00 85.88 175 ASN A CA 1
ATOM 1374 C C . ASN A 1 175 ? 5.122 8.381 -8.624 1.00 85.88 175 ASN A C 1
ATOM 1376 O O . ASN A 1 175 ? 4.805 9.280 -9.398 1.00 85.88 175 ASN A O 1
ATOM 1380 N N . ALA A 1 176 ? 4.289 7.387 -8.300 1.00 87.88 176 ALA A N 1
ATOM 1381 C CA . ALA A 1 176 ? 2.916 7.296 -8.796 1.00 87.88 176 ALA A CA 1
ATOM 1382 C C . ALA A 1 176 ? 1.918 8.179 -8.020 1.00 87.88 176 ALA A C 1
ATOM 1384 O O . ALA A 1 176 ? 0.856 8.476 -8.551 1.00 87.88 176 ALA A O 1
ATOM 1385 N N . LEU A 1 177 ? 2.240 8.619 -6.794 1.00 89.44 177 LEU A N 1
ATOM 1386 C CA . LEU A 1 177 ? 1.417 9.575 -6.033 1.00 89.44 177 LEU A CA 1
ATOM 1387 C C . LEU A 1 177 ? 1.997 11.001 -6.061 1.00 89.44 177 LEU A C 1
ATOM 1389 O O . LEU A 1 177 ? 3.225 11.163 -6.069 1.00 89.44 177 LEU A O 1
ATOM 1393 N N . PRO A 1 178 ? 1.144 12.040 -5.951 1.00 86.75 178 PRO A N 1
ATOM 1394 C CA . PRO A 1 178 ? 1.556 13.380 -5.546 1.00 86.75 178 PRO A CA 1
ATOM 1395 C C . PRO A 1 178 ? 2.315 13.338 -4.211 1.00 86.75 178 PRO A C 1
ATOM 1397 O O . PRO A 1 178 ? 1.793 12.890 -3.188 1.00 86.75 178 PRO A O 1
ATOM 1400 N N . SER A 1 179 ? 3.564 13.803 -4.216 1.00 88.38 179 SER A N 1
ATOM 1401 C CA . SER A 1 179 ? 4.474 13.652 -3.078 1.00 88.38 179 SER A CA 1
ATOM 1402 C C . SER A 1 179 ? 5.403 14.856 -2.904 1.00 88.38 179 SER A C 1
ATOM 1404 O O . SER A 1 179 ? 5.677 15.597 -3.850 1.00 88.38 179 SER A O 1
ATOM 1406 N N . GLU A 1 180 ? 5.933 14.993 -1.693 1.00 85.31 180 GLU A N 1
ATOM 1407 C CA . GLU A 1 180 ? 6.993 15.924 -1.301 1.00 85.31 180 GLU A CA 1
ATOM 1408 C C . GLU A 1 180 ? 8.229 15.154 -0.796 1.00 85.31 180 GLU A C 1
ATOM 1410 O O . GLU A 1 180 ? 8.237 13.916 -0.803 1.00 85.31 180 GLU A O 1
ATOM 1415 N N . ARG A 1 181 ? 9.299 15.866 -0.410 1.00 79.88 181 ARG A N 1
ATOM 1416 C CA . ARG A 1 181 ? 10.451 15.257 0.275 1.00 79.88 181 ARG A CA 1
ATOM 1417 C C . ARG A 1 181 ? 10.211 15.275 1.783 1.00 79.88 181 ARG A C 1
ATOM 1419 O O . ARG A 1 181 ? 10.071 16.357 2.335 1.00 79.88 181 ARG A O 1
ATOM 1426 N N . GLY A 1 182 ? 10.217 14.110 2.431 1.00 71.81 182 GLY A N 1
ATOM 1427 C CA . GLY A 1 182 ? 10.070 14.013 3.889 1.00 71.81 182 GLY A CA 1
ATOM 1428 C C . GLY A 1 182 ? 11.425 14.063 4.594 1.00 71.81 182 GLY A C 1
ATOM 1429 O O . GLY A 1 182 ? 12.309 13.271 4.250 1.00 71.81 182 GLY A O 1
ATOM 1430 N N . ARG A 1 183 ? 11.586 14.945 5.592 1.00 64.44 183 ARG A N 1
ATOM 1431 C CA . ARG A 1 183 ? 12.867 15.219 6.278 1.00 64.44 183 ARG A CA 1
ATOM 1432 C C . ARG A 1 183 ? 13.574 13.984 6.842 1.00 64.44 183 ARG A C 1
ATOM 1434 O O . ARG A 1 183 ? 14.796 13.915 6.758 1.00 64.44 183 ARG A O 1
ATOM 1441 N N . ASN A 1 184 ? 12.822 13.023 7.383 1.00 62.44 184 ASN A N 1
ATOM 1442 C CA . ASN A 1 184 ? 13.364 11.886 8.143 1.00 62.44 184 ASN A CA 1
ATOM 1443 C C . ASN A 1 184 ? 13.148 10.511 7.471 1.00 62.44 184 ASN A C 1
ATOM 1445 O O . ASN A 1 184 ? 13.326 9.470 8.102 1.00 62.44 184 ASN A O 1
ATOM 1449 N N . SER A 1 185 ? 12.743 10.472 6.198 1.00 54.38 185 SER A N 1
ATOM 1450 C CA . SER A 1 185 ? 12.330 9.228 5.524 1.00 54.38 185 SER A CA 1
ATOM 1451 C C . SER A 1 185 ? 13.501 8.415 4.937 1.00 54.38 185 SER A C 1
ATOM 1453 O O . SER A 1 185 ? 13.967 8.649 3.818 1.00 54.38 185 SER A O 1
ATOM 1455 N N . ALA A 1 186 ? 13.962 7.402 5.678 1.00 37.88 186 ALA A N 1
ATOM 1456 C CA . ALA A 1 186 ? 14.974 6.457 5.199 1.00 37.88 186 ALA A CA 1
ATOM 1457 C C . ALA A 1 186 ? 14.470 5.609 4.009 1.00 37.88 186 ALA A C 1
ATOM 1459 O O . ALA A 1 186 ? 13.330 5.149 3.989 1.00 37.88 186 ALA A O 1
ATOM 1460 N N . GLY A 1 187 ? 15.339 5.358 3.022 1.00 43.59 187 GLY A N 1
ATOM 1461 C CA . GLY A 1 187 ? 15.076 4.394 1.940 1.00 43.59 187 GLY A CA 1
ATOM 1462 C C . GLY A 1 187 ? 14.100 4.841 0.841 1.00 43.59 187 GLY A C 1
ATOM 1463 O O . GLY A 1 187 ? 13.565 3.989 0.136 1.00 43.59 187 GLY A O 1
ATOM 1464 N N . GLY A 1 188 ? 13.858 6.146 0.680 1.00 56.25 188 GLY A N 1
ATOM 1465 C CA . GLY A 1 188 ? 13.035 6.669 -0.422 1.00 56.25 188 GLY A CA 1
ATOM 1466 C C . GLY A 1 188 ? 12.836 8.186 -0.433 1.00 56.25 188 GLY A C 1
ATOM 1467 O O . GLY A 1 188 ? 12.588 8.758 -1.492 1.00 56.25 188 GLY A O 1
ATOM 1468 N N . GLY A 1 189 ? 12.975 8.860 0.715 1.00 68.00 189 GLY A N 1
ATOM 1469 C CA . GLY A 1 189 ? 12.971 10.324 0.791 1.00 68.00 189 GLY A CA 1
ATOM 1470 C C . GLY A 1 189 ? 11.631 11.004 0.475 1.00 68.00 189 GLY A C 1
ATOM 1471 O O . GLY A 1 189 ? 11.604 12.229 0.376 1.00 68.00 189 GLY A O 1
ATOM 1472 N N . ARG A 1 190 ? 10.542 10.250 0.256 1.00 79.12 190 ARG A N 1
ATOM 1473 C CA . ARG A 1 190 ? 9.261 10.748 -0.271 1.00 79.12 190 ARG A CA 1
ATOM 1474 C C . ARG A 1 190 ? 8.077 10.373 0.610 1.00 79.12 190 ARG A C 1
ATOM 1476 O O . ARG A 1 190 ? 7.936 9.222 1.006 1.00 79.12 190 ARG A O 1
ATOM 1483 N N . VAL A 1 191 ? 7.209 11.355 0.834 1.00 86.25 191 VAL A N 1
ATOM 1484 C CA . VAL A 1 191 ? 5.953 11.254 1.594 1.00 86.25 191 VAL A CA 1
ATOM 1485 C C . VAL A 1 191 ? 4.838 11.973 0.825 1.00 86.25 191 VAL A C 1
ATOM 1487 O O . VAL A 1 191 ? 5.133 12.759 -0.081 1.00 86.25 191 VAL A O 1
ATOM 1490 N N . ARG A 1 192 ? 3.558 11.710 1.126 1.00 87.56 192 ARG A N 1
ATOM 1491 C CA . ARG A 1 192 ? 2.446 12.473 0.518 1.00 87.56 192 ARG A CA 1
ATOM 1492 C C . ARG A 1 192 ? 2.508 13.943 0.934 1.00 87.56 192 ARG A C 1
ATOM 1494 O O . ARG A 1 192 ? 3.051 14.265 1.984 1.00 87.56 192 ARG A O 1
ATOM 1501 N N . LYS A 1 193 ? 1.952 14.829 0.104 1.00 87.50 193 LYS A N 1
ATOM 1502 C CA . LYS A 1 193 ? 1.905 16.269 0.400 1.00 87.50 193 LYS A CA 1
ATOM 1503 C C . LYS A 1 193 ? 1.226 16.547 1.748 1.00 87.50 193 LYS A C 1
ATOM 1505 O O . LYS A 1 193 ? 0.169 15.978 2.010 1.00 87.50 193 LYS A O 1
ATOM 1510 N N . GLY A 1 194 ? 1.821 17.420 2.560 1.00 87.44 194 GLY A N 1
ATOM 1511 C CA . GLY A 1 194 ? 1.348 17.762 3.909 1.00 87.44 194 GLY A CA 1
ATOM 1512 C C . GLY A 1 194 ? 1.795 16.792 5.010 1.00 87.44 194 GLY A C 1
ATOM 1513 O O . GLY A 1 194 ? 1.641 17.098 6.193 1.00 87.44 194 GLY A O 1
ATOM 1514 N N . HIS A 1 195 ? 2.403 15.656 4.662 1.00 89.31 195 HIS A N 1
ATOM 1515 C CA . HIS A 1 195 ? 2.869 14.689 5.648 1.00 89.31 195 HIS A CA 1
ATOM 1516 C C . HIS A 1 195 ? 4.128 15.167 6.391 1.00 89.31 195 HIS A C 1
ATOM 1518 O O . HIS A 1 195 ? 4.256 14.883 7.577 1.00 89.31 195 HIS A O 1
ATOM 1524 N N . ASP A 1 196 ? 5.046 15.910 5.7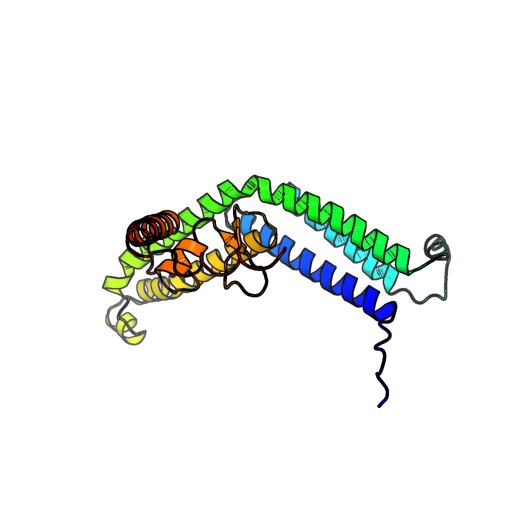54 1.00 88.44 196 ASP A N 1
ATOM 1525 C CA . ASP A 1 196 ? 6.217 16.476 6.456 1.00 88.44 196 ASP A CA 1
ATOM 1526 C C . ASP A 1 196 ? 5.778 17.501 7.517 1.00 88.44 196 ASP A C 1
ATOM 1528 O O . ASP A 1 196 ? 6.276 17.507 8.644 1.00 88.44 196 ASP A O 1
ATOM 1532 N N . VAL A 1 197 ? 4.768 18.311 7.183 1.00 88.50 197 VAL A N 1
ATOM 1533 C CA . VAL A 1 197 ? 4.119 19.267 8.095 1.00 88.50 197 VAL A CA 1
ATOM 1534 C C . VAL A 1 197 ? 3.483 18.532 9.277 1.00 88.50 197 VAL A C 1
ATOM 1536 O O . VAL A 1 197 ? 3.753 18.869 10.430 1.00 88.50 197 VAL A O 1
ATOM 1539 N N . TRP A 1 198 ? 2.716 17.472 9.011 1.00 91.00 198 TRP A N 1
ATOM 1540 C CA . TRP A 1 198 ? 2.132 16.627 10.052 1.00 91.00 198 TRP A CA 1
ATOM 1541 C C . TRP A 1 198 ? 3.177 15.935 10.933 1.00 91.00 198 TRP A C 1
ATOM 1543 O O . TRP A 1 198 ? 3.056 15.990 12.153 1.00 91.00 198 TRP A O 1
ATOM 1553 N N . GLN A 1 199 ? 4.241 15.376 10.356 1.00 89.00 199 GLN A N 1
ATOM 1554 C CA . GLN A 1 199 ? 5.342 14.750 11.095 1.00 89.00 199 GLN A CA 1
ATOM 1555 C C . GLN A 1 199 ? 6.051 15.750 12.019 1.00 89.00 199 GLN A C 1
ATOM 1557 O O . GLN A 1 199 ? 6.416 15.410 13.145 1.00 89.00 199 GLN A O 1
ATOM 1562 N N . ARG A 1 200 ? 6.230 16.999 11.571 1.00 86.75 200 ARG A N 1
ATOM 1563 C CA . ARG A 1 200 ? 6.797 18.080 12.391 1.00 86.75 200 ARG A CA 1
ATOM 1564 C C . ARG A 1 200 ? 5.882 18.501 13.541 1.00 86.75 200 ARG A C 1
ATOM 1566 O O . ARG A 1 200 ? 6.397 18.896 14.582 1.00 86.75 200 ARG A O 1
ATOM 1573 N N . TYR A 1 201 ? 4.566 18.445 13.347 1.00 89.19 201 TYR A N 1
ATOM 1574 C CA . TYR A 1 201 ? 3.570 18.790 14.363 1.00 89.19 201 TYR A CA 1
ATOM 1575 C C . TYR A 1 201 ? 3.387 17.674 15.406 1.00 89.19 201 TYR A C 1
ATOM 1577 O O . TYR A 1 201 ? 3.435 17.938 16.604 1.00 89.19 201 TYR A O 1
ATOM 1585 N N . SER A 1 202 ? 3.198 16.429 14.959 1.00 88.12 202 SER A N 1
ATOM 1586 C CA . SER A 1 202 ? 2.896 15.277 15.819 1.00 88.12 202 SER A CA 1
ATOM 1587 C C . SER A 1 202 ? 4.135 14.631 16.447 1.00 88.12 202 SER A C 1
ATOM 1589 O O . SER A 1 202 ? 4.026 13.934 17.454 1.00 88.12 202 SER A O 1
ATOM 1591 N N . GLY A 1 203 ? 5.311 14.803 15.833 1.00 86.88 203 GLY A N 1
ATOM 1592 C CA . GLY A 1 203 ? 6.527 14.057 16.169 1.00 86.88 203 GLY A CA 1
ATOM 1593 C C . GLY A 1 203 ? 6.490 12.576 15.758 1.00 86.88 203 GLY A C 1
ATOM 1594 O O . GLY A 1 203 ? 7.425 11.836 16.068 1.00 86.88 203 GLY A O 1
ATOM 1595 N N . LEU A 1 204 ? 5.433 12.123 15.076 1.00 86.31 204 LEU A N 1
ATOM 1596 C CA . LEU A 1 204 ? 5.242 10.732 14.666 1.00 86.31 204 LEU A CA 1
ATOM 1597 C C . LEU A 1 204 ? 5.776 10.471 13.247 1.00 86.31 204 LEU A C 1
ATOM 1599 O O . LEU A 1 204 ? 5.874 11.367 12.409 1.00 86.31 204 LEU A O 1
ATOM 1603 N N . PHE A 1 205 ? 6.126 9.210 12.967 1.00 82.56 205 PHE A N 1
ATOM 1604 C CA . PHE A 1 205 ? 6.612 8.815 11.641 1.00 82.56 205 PHE A CA 1
ATOM 1605 C C . PHE A 1 205 ? 5.486 8.478 10.652 1.00 82.56 205 PHE A C 1
ATOM 1607 O O . PHE A 1 205 ? 5.644 8.735 9.467 1.00 82.56 205 PHE A O 1
ATOM 1614 N N . ASP A 1 206 ? 4.348 7.951 11.120 1.00 84.81 206 ASP A N 1
ATOM 1615 C CA . ASP A 1 206 ? 3.200 7.595 10.277 1.00 84.81 206 ASP A CA 1
ATOM 1616 C C . ASP A 1 206 ? 1.874 7.747 11.019 1.00 84.81 206 ASP A C 1
ATOM 1618 O O . ASP A 1 206 ? 1.824 7.530 12.233 1.00 84.81 206 ASP A O 1
ATOM 1622 N N . LEU A 1 207 ? 0.811 8.015 10.256 1.00 87.44 207 LEU A N 1
ATOM 1623 C CA . LEU A 1 207 ? -0.569 7.943 10.728 1.00 87.44 207 LEU A CA 1
ATOM 1624 C C . LEU A 1 207 ? -0.932 6.512 11.144 1.00 87.44 207 LEU A C 1
ATOM 1626 O O . LEU A 1 207 ? -0.717 5.542 10.399 1.00 87.44 207 LEU A O 1
ATOM 1630 N N . ARG A 1 208 ? -1.529 6.401 12.323 1.00 90.50 208 ARG A N 1
ATOM 1631 C CA . ARG A 1 208 ? -2.082 5.182 12.911 1.00 90.50 208 ARG A CA 1
ATOM 1632 C C . ARG A 1 208 ? -3.591 5.124 12.677 1.00 90.50 208 ARG A C 1
ATOM 1634 O O . ARG A 1 208 ? -4.181 6.096 12.223 1.00 90.50 208 ARG A O 1
ATOM 1641 N N . ILE A 1 209 ? -4.214 3.985 12.974 1.00 91.88 209 ILE A N 1
ATOM 1642 C CA . ILE A 1 209 ? -5.664 3.817 12.781 1.00 91.88 209 ILE A CA 1
ATOM 1643 C C . ILE A 1 209 ? -6.482 4.655 13.776 1.00 91.88 209 ILE A C 1
ATOM 1645 O O . ILE A 1 209 ? -7.625 4.998 13.498 1.00 91.88 209 ILE A O 1
ATOM 1649 N N . GLU A 1 210 ? -5.883 5.014 14.912 1.00 90.00 210 GLU A N 1
ATOM 1650 C CA . GLU A 1 210 ? -6.452 5.896 15.931 1.00 90.00 210 GLU A CA 1
ATOM 1651 C C . GLU A 1 210 ? -6.382 7.389 15.562 1.00 90.00 210 GLU A C 1
ATOM 1653 O O . GLU A 1 210 ? -7.100 8.183 16.165 1.00 90.00 210 GLU A O 1
ATOM 1658 N N . ASP A 1 211 ? -5.528 7.775 14.606 1.00 88.25 211 ASP A N 1
ATOM 1659 C CA . ASP A 1 211 ? -5.381 9.168 14.171 1.00 88.25 211 ASP A CA 1
ATOM 1660 C C . ASP A 1 211 ? -6.520 9.577 13.218 1.00 88.25 211 ASP A C 1
ATOM 1662 O O . ASP A 1 211 ? -7.070 8.749 12.486 1.00 88.25 211 ASP A O 1
ATOM 1666 N N . ASP A 1 212 ? -6.827 10.877 13.176 1.00 84.69 212 ASP A N 1
ATOM 1667 C CA . ASP A 1 212 ? -7.740 11.464 12.190 1.00 84.69 212 ASP A CA 1
ATOM 1668 C C . ASP A 1 212 ? -7.319 11.161 10.739 1.00 84.69 212 ASP A C 1
ATOM 1670 O O . ASP A 1 212 ? -6.143 10.962 10.409 1.00 84.69 212 ASP A O 1
ATOM 1674 N N . LEU A 1 213 ? -8.299 11.211 9.830 1.00 85.12 213 LEU A N 1
ATOM 1675 C CA . LEU A 1 213 ? -8.088 10.991 8.398 1.00 85.12 213 LEU A CA 1
ATOM 1676 C C . LEU A 1 213 ? -6.987 11.903 7.845 1.00 85.12 213 LEU A C 1
ATOM 1678 O O . LEU A 1 213 ? -6.957 13.097 8.141 1.00 85.12 213 LEU A O 1
ATOM 1682 N N . ALA A 1 214 ? -6.135 11.364 6.966 1.00 85.62 214 ALA A N 1
ATOM 1683 C CA . ALA A 1 214 ? -4.941 12.060 6.480 1.00 85.62 214 ALA A CA 1
ATOM 1684 C C . ALA A 1 214 ? -5.183 13.515 6.009 1.00 85.62 214 ALA A C 1
ATOM 1686 O O . ALA A 1 214 ? -4.433 14.386 6.444 1.00 85.62 214 ALA A O 1
ATOM 1687 N N . PRO A 1 215 ? -6.231 13.844 5.218 1.00 86.00 215 PRO A N 1
ATOM 1688 C CA . PRO A 1 215 ? -6.493 15.233 4.828 1.00 86.00 215 PRO A CA 1
ATOM 1689 C C . PRO A 1 215 ? -6.786 16.167 6.014 1.00 86.00 215 PRO A C 1
ATOM 1691 O O . PRO A 1 215 ? -6.355 17.318 6.004 1.00 86.00 215 PRO A O 1
ATOM 1694 N N . VAL A 1 216 ? -7.483 15.671 7.043 1.00 89.94 216 VAL A N 1
ATOM 1695 C CA . VAL A 1 216 ? -7.830 16.422 8.262 1.00 89.94 216 VAL A CA 1
ATOM 1696 C C . VAL A 1 216 ? -6.592 16.593 9.139 1.00 89.94 216 VAL A C 1
ATOM 1698 O O . VAL A 1 216 ? -6.239 17.717 9.489 1.00 89.94 216 VAL A O 1
ATOM 1701 N N . ALA A 1 217 ? -5.876 15.501 9.417 1.00 89.56 217 ALA A N 1
ATOM 1702 C CA . ALA A 1 217 ? -4.656 15.519 10.218 1.00 89.56 217 ALA A CA 1
ATOM 1703 C C . ALA A 1 217 ? -3.573 16.438 9.617 1.00 89.56 217 ALA A C 1
ATOM 1705 O O . ALA A 1 217 ? -2.874 17.139 10.352 1.00 89.56 217 ALA A O 1
ATOM 1706 N N . TYR A 1 218 ? -3.447 16.475 8.285 1.00 90.88 218 TYR A N 1
ATOM 1707 C CA . TYR A 1 218 ? -2.492 17.346 7.592 1.00 90.88 218 TYR A CA 1
ATOM 1708 C C . TYR A 1 218 ? -2.927 18.820 7.614 1.00 90.88 218 TYR A C 1
ATOM 1710 O O . TYR A 1 218 ? -2.080 19.689 7.821 1.00 90.88 218 TYR A O 1
ATOM 1718 N N . ALA A 1 219 ? -4.225 19.113 7.462 1.00 90.31 219 ALA A N 1
ATOM 1719 C CA . ALA A 1 219 ? -4.752 20.476 7.567 1.00 90.31 219 ALA A CA 1
ATOM 1720 C C . ALA A 1 219 ? -4.567 21.053 8.981 1.00 90.31 219 ALA A C 1
ATOM 1722 O O . ALA A 1 219 ? -3.996 22.132 9.134 1.00 90.31 219 ALA A O 1
ATOM 1723 N N . VAL A 1 220 ? -4.941 20.295 10.020 1.00 91.12 220 VAL A N 1
ATOM 1724 C CA . VAL A 1 220 ? -4.750 20.694 11.427 1.00 91.12 220 VAL A CA 1
ATOM 1725 C C . VAL A 1 220 ? -3.270 20.946 11.729 1.00 91.12 220 VAL A C 1
ATOM 1727 O O . VAL A 1 220 ? -2.930 21.943 12.362 1.00 91.12 220 VAL A O 1
ATOM 1730 N N . ALA A 1 221 ? -2.367 20.086 11.250 1.00 90.56 221 ALA A N 1
ATOM 1731 C CA . ALA A 1 221 ? -0.933 20.283 11.441 1.00 90.56 221 ALA A CA 1
ATOM 1732 C C . ALA A 1 221 ? -0.398 21.562 10.773 1.00 90.56 221 ALA A C 1
ATOM 1734 O O . ALA A 1 221 ? 0.462 22.230 11.351 1.00 90.56 221 ALA A O 1
ATOM 1735 N N . ALA A 1 222 ? -0.900 21.908 9.582 1.00 90.12 222 ALA A N 1
ATOM 1736 C CA . ALA A 1 222 ? -0.537 23.142 8.891 1.00 90.12 222 ALA A CA 1
ATOM 1737 C C . ALA A 1 222 ? -0.976 24.373 9.695 1.00 90.12 222 ALA A C 1
ATOM 1739 O O . ALA A 1 222 ? -0.126 25.178 10.071 1.00 90.12 222 ALA A O 1
ATOM 1740 N N . GLU A 1 223 ? -2.255 24.453 10.077 1.00 91.31 223 GLU A N 1
ATOM 1741 C CA . GLU A 1 223 ? -2.793 25.557 10.886 1.00 91.31 223 GLU A CA 1
ATOM 1742 C C . GLU A 1 223 ? -2.028 25.743 12.208 1.00 91.31 223 GLU A C 1
ATOM 1744 O O . GLU A 1 223 ? -1.723 26.868 12.612 1.00 91.31 223 GLU A O 1
ATOM 1749 N N . LYS A 1 224 ? -1.680 24.643 12.894 1.00 89.69 224 LYS A N 1
ATOM 1750 C CA . LYS A 1 224 ? -0.950 24.698 14.172 1.00 89.69 224 LYS A CA 1
ATOM 1751 C C . LYS A 1 224 ? 0.501 25.151 14.024 1.00 89.69 224 LYS A C 1
ATOM 1753 O O . LYS A 1 224 ? 1.007 25.798 14.939 1.00 89.69 224 LYS A O 1
ATOM 1758 N N . LEU A 1 225 ? 1.173 24.826 12.919 1.00 84.75 225 LEU A N 1
ATOM 1759 C CA . LEU A 1 225 ? 2.551 25.262 12.675 1.00 84.75 225 LEU A CA 1
ATOM 1760 C C . LEU A 1 225 ? 2.629 26.676 12.087 1.00 84.75 225 LEU A C 1
ATOM 1762 O O . LEU A 1 225 ? 3.560 27.403 12.424 1.00 84.75 225 LEU A O 1
ATOM 1766 N N . GLU A 1 226 ? 1.652 27.094 11.281 1.00 79.56 226 GLU A N 1
ATOM 1767 C CA . GLU A 1 226 ? 1.531 28.480 10.812 1.00 79.56 226 GLU A CA 1
ATOM 1768 C C . GLU A 1 226 ? 1.190 29.424 11.973 1.00 79.56 226 GLU A C 1
ATOM 1770 O O . GLU A 1 226 ? 1.880 30.421 12.172 1.00 79.56 226 GLU A O 1
ATOM 1775 N N . GLY A 1 227 ? 0.234 29.054 12.836 1.00 69.56 227 GLY A N 1
ATOM 1776 C CA . GLY A 1 227 ? -0.092 29.808 14.054 1.00 69.56 227 GLY A CA 1
ATOM 1777 C C . GLY A 1 227 ? 1.023 29.841 15.113 1.00 69.56 227 GLY A C 1
ATOM 1778 O O . GLY A 1 227 ? 0.997 30.688 16.002 1.00 69.56 227 GLY A O 1
ATOM 1779 N N . ALA A 1 228 ? 2.021 28.956 15.021 1.00 61.22 228 ALA A N 1
ATOM 1780 C CA . ALA A 1 228 ? 3.246 29.023 15.823 1.00 61.22 228 ALA A CA 1
ATOM 1781 C C . ALA A 1 228 ? 4.329 29.935 15.200 1.00 61.22 228 ALA A C 1
ATOM 1783 O O . ALA A 1 228 ? 5.301 30.282 15.874 1.00 61.22 228 ALA A O 1
ATOM 1784 N N . GLY A 1 229 ? 4.170 30.330 13.930 1.00 52.47 229 GLY A N 1
ATOM 1785 C CA . GLY A 1 229 ? 5.118 31.154 13.175 1.00 52.47 229 GLY A CA 1
ATOM 1786 C C . GLY A 1 229 ? 5.180 32.618 13.618 1.00 52.47 229 GLY A C 1
ATOM 1787 O O . GLY A 1 229 ? 6.261 33.199 13.610 1.00 52.47 229 GLY A O 1
ATOM 1788 N N . ASP A 1 230 ? 4.075 33.183 14.113 1.00 44.62 230 ASP A N 1
ATOM 1789 C CA . ASP A 1 230 ? 4.017 34.564 14.635 1.00 44.62 230 ASP A CA 1
ATOM 1790 C C . ASP A 1 230 ? 4.751 34.751 15.986 1.00 44.62 230 ASP A C 1
ATOM 1792 O O . ASP A 1 230 ? 4.815 35.860 16.519 1.00 44.62 230 ASP A O 1
ATOM 1796 N N . GLY A 1 231 ? 5.318 33.679 16.557 1.00 44.59 231 GLY A N 1
ATOM 1797 C CA . GLY A 1 231 ? 6.009 33.690 17.853 1.00 44.59 231 GLY A CA 1
ATOM 1798 C C . GLY A 1 231 ? 7.509 33.379 17.821 1.00 44.59 231 GLY A C 1
ATOM 1799 O O . GLY A 1 231 ? 8.146 33.435 18.873 1.00 44.59 231 GLY A O 1
ATOM 1800 N N . VAL A 1 232 ? 8.093 33.040 16.664 1.00 40.03 232 VAL A N 1
ATOM 1801 C CA . VAL A 1 232 ? 9.508 32.628 16.570 1.00 40.03 232 VAL A CA 1
ATOM 1802 C C . VAL A 1 232 ? 10.263 33.527 15.601 1.00 40.03 232 VAL A C 1
ATOM 1804 O O . VAL A 1 232 ? 10.249 33.335 14.388 1.00 40.03 232 VAL A O 1
ATOM 1807 N N . THR A 1 233 ? 10.969 34.504 16.168 1.00 38.69 233 THR A N 1
ATOM 1808 C CA . THR A 1 233 ? 11.923 35.337 15.440 1.00 38.69 233 THR A CA 1
ATOM 1809 C C . THR A 1 233 ? 13.038 34.508 14.812 1.00 38.69 233 THR A C 1
ATOM 1811 O O . THR A 1 233 ? 13.531 33.523 15.366 1.00 38.69 233 THR A O 1
ATOM 1814 N N . ASP A 1 234 ? 13.465 34.973 13.644 1.00 42.88 234 ASP A N 1
ATOM 1815 C CA . ASP A 1 234 ? 14.431 34.334 12.763 1.00 42.88 234 ASP A CA 1
ATOM 1816 C C . ASP A 1 234 ? 15.861 34.373 13.351 1.00 42.88 234 ASP A C 1
ATOM 1818 O O . ASP A 1 234 ? 16.703 35.196 12.991 1.00 42.88 234 ASP A O 1
ATOM 1822 N N . ALA A 1 235 ? 16.144 33.485 14.309 1.00 42.47 235 ALA A N 1
ATOM 1823 C CA . ALA A 1 235 ? 17.401 33.465 15.065 1.00 42.47 235 ALA A CA 1
ATOM 1824 C C . ALA A 1 235 ? 18.634 33.006 14.253 1.00 42.47 235 ALA A C 1
ATOM 1826 O O . ALA A 1 235 ? 19.757 33.119 14.741 1.00 42.47 235 ALA A O 1
ATOM 1827 N N . ASN A 1 236 ? 18.446 32.511 13.022 1.00 38.84 236 ASN A N 1
ATOM 1828 C CA . ASN A 1 236 ? 19.522 32.003 12.158 1.00 38.84 236 ASN A CA 1
ATOM 1829 C C . ASN A 1 236 ? 19.812 32.866 10.916 1.00 38.84 236 ASN A C 1
ATOM 1831 O O . ASN A 1 236 ? 20.767 32.578 10.196 1.00 38.84 236 ASN A O 1
ATOM 1835 N N . SER A 1 237 ? 19.075 33.955 10.684 1.00 37.53 237 SER A N 1
ATOM 1836 C CA . SER A 1 237 ? 19.269 34.823 9.508 1.00 37.53 237 SER A CA 1
ATOM 1837 C C . SER A 1 237 ? 20.411 35.843 9.651 1.00 37.53 237 SER A C 1
ATOM 1839 O O . SER A 1 237 ? 20.484 36.802 8.887 1.00 37.53 237 SER A O 1
ATOM 1841 N N . ASN A 1 238 ? 21.324 35.655 10.616 1.00 36.47 238 ASN A N 1
ATOM 1842 C CA . ASN A 1 238 ? 22.317 36.669 10.996 1.00 36.47 238 ASN A CA 1
ATOM 1843 C C . ASN A 1 238 ? 23.775 36.165 11.103 1.00 36.47 238 ASN A C 1
ATOM 1845 O O . ASN A 1 238 ? 24.540 36.646 11.935 1.00 36.47 238 ASN A O 1
ATOM 1849 N N . MET A 1 239 ? 24.187 35.219 10.246 1.00 34.75 239 MET A N 1
ATOM 1850 C CA . MET A 1 239 ? 25.610 34.916 9.994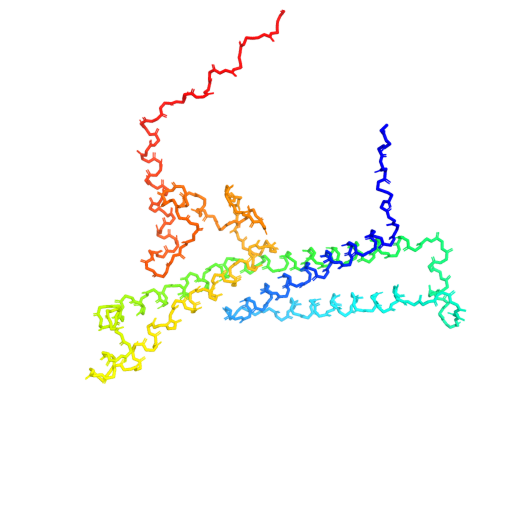 1.00 34.75 239 MET A CA 1
ATOM 1851 C C . MET A 1 239 ? 25.907 34.581 8.521 1.00 34.75 239 MET A C 1
ATOM 1853 O O . MET A 1 239 ? 26.197 33.438 8.184 1.00 34.75 239 MET A O 1
ATOM 1857 N N . SER A 1 240 ? 25.887 35.595 7.647 1.00 39.38 240 SER A N 1
ATOM 1858 C CA . SER A 1 240 ? 26.821 35.705 6.504 1.00 39.38 240 SER A CA 1
ATOM 1859 C C . SER A 1 240 ? 26.666 37.061 5.800 1.00 39.38 240 SER A C 1
ATOM 1861 O O . SER A 1 240 ? 25.974 37.169 4.790 1.00 39.38 240 SER A O 1
ATOM 1863 N N . LEU A 1 241 ? 27.277 38.124 6.342 1.00 39.62 241 LEU A N 1
ATOM 1864 C CA . LEU A 1 241 ? 27.357 39.416 5.635 1.00 39.62 241 LEU A CA 1
ATOM 1865 C C . LEU A 1 241 ? 28.552 40.306 6.037 1.00 39.62 241 LEU A C 1
ATOM 1867 O O . LEU A 1 241 ? 28.491 41.526 5.915 1.00 39.62 241 LEU A O 1
ATOM 1871 N N . VAL A 1 242 ? 29.671 39.708 6.467 1.00 39.22 242 VAL A N 1
ATOM 1872 C CA . VAL A 1 242 ? 30.969 40.406 6.572 1.00 39.22 242 VAL A CA 1
ATOM 1873 C C . VAL A 1 242 ? 32.108 39.468 6.169 1.00 39.22 242 VAL A C 1
ATOM 1875 O O . VAL A 1 242 ? 32.519 38.644 6.978 1.00 39.22 242 VAL A O 1
ATOM 1878 N N . ALA A 1 243 ? 32.600 39.611 4.932 1.00 36.69 243 ALA A N 1
ATOM 1879 C CA . ALA A 1 243 ? 34.008 39.463 4.513 1.00 36.69 243 ALA A CA 1
ATOM 1880 C C . ALA A 1 243 ? 34.107 39.285 2.984 1.00 36.69 243 ALA A C 1
ATOM 1882 O O . ALA A 1 243 ? 34.166 38.160 2.500 1.00 36.69 243 ALA A O 1
ATOM 1883 N N . LEU A 1 244 ? 34.131 40.394 2.232 1.00 34.66 244 LEU A N 1
ATOM 1884 C CA . LEU A 1 244 ? 34.811 40.498 0.928 1.00 34.66 244 LEU A CA 1
ATOM 1885 C C . LEU A 1 244 ? 34.867 41.969 0.472 1.00 34.66 244 LEU A C 1
ATOM 1887 O O . LEU A 1 244 ? 34.022 42.457 -0.280 1.00 34.66 244 LEU A O 1
ATOM 1891 N N . LYS A 1 245 ? 35.886 42.668 0.973 1.00 35.41 245 LYS A N 1
ATOM 1892 C CA . LYS A 1 245 ? 36.556 43.820 0.360 1.00 35.41 245 LYS A CA 1
ATOM 1893 C C 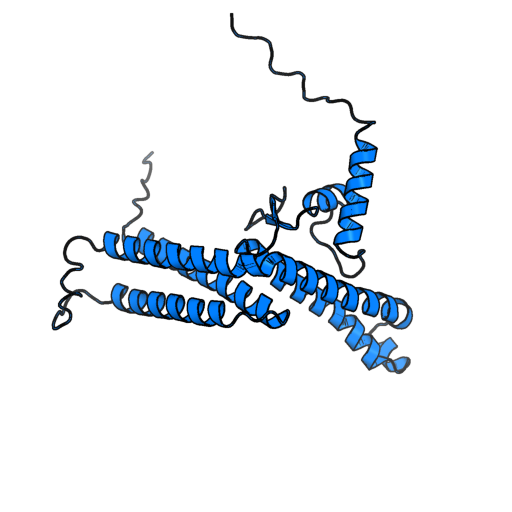. LYS A 1 245 ? 38.038 43.708 0.695 1.00 35.41 245 LYS A C 1
ATOM 1895 O O . LYS A 1 245 ? 38.313 43.250 1.826 1.00 35.41 245 LYS A O 1
#